Protein AF-A0A2D9RT07-F1 (afdb_monomer_lite)

Secondary structure (DSSP, 8-state):
----------------------SHHHHSTT---TT-SSSBB----SS--GGGGTTSPB-HHHHHHHHHHHHHHBTT--S--HHHHHHHHHHTTTSSEEEEEEEEEEEEEE-HHHHHTT-EEE-TTS-EEEPP-SS--EEEEEEEEEEES-SEEESSEEEEE--GGGEEE-SS--EEEEEEE-SSSS--EE--TT-EEEEE-SS-EEEEEEEEEEETTS-EEEEEEEEEEE--HHHHHHHH--EEEEEEPPPPSSSP---TT-PPP--EEEEEE---TTS---

pLDDT: mean 83.68, std 17.91, range [32.59, 98.5]

Structure (mmCIF, N/CA/C/O backbone):
data_AF-A0A2D9RT07-F1
#
_entry.id   AF-A0A2D9RT07-F1
#
loop_
_atom_site.group_PDB
_atom_site.id
_atom_site.type_symbol
_atom_site.label_atom_id
_atom_site.label_alt_id
_atom_site.label_comp_id
_atom_site.label_asym_id
_atom_site.label_entity_id
_atom_site.label_seq_id
_atom_site.pdbx_PDB_ins_code
_atom_site.Cartn_x
_atom_site.Cartn_y
_atom_site.Cartn_z
_atom_site.occupancy
_atom_site.B_iso_or_equiv
_atom_site.auth_seq_id
_atom_site.auth_comp_id
_atom_site.auth_asym_id
_atom_site.auth_atom_id
_atom_site.pdbx_PDB_model_num
ATOM 1 N N . MET A 1 1 ? -31.859 40.144 -54.644 1.00 34.84 1 MET A N 1
ATOM 2 C CA . MET A 1 1 ? -31.858 38.740 -55.132 1.00 34.84 1 MET A CA 1
ATOM 3 C C . MET A 1 1 ? -30.436 38.211 -54.981 1.00 34.84 1 MET A C 1
ATOM 5 O O . MET A 1 1 ? -29.565 38.871 -55.508 1.00 34.84 1 MET A O 1
ATOM 9 N N . LYS A 1 2 ? -30.070 37.136 -54.277 1.00 37.09 2 LYS A N 1
ATOM 10 C CA . LYS A 1 2 ? -30.755 36.053 -53.554 1.00 37.09 2 LYS A CA 1
ATOM 11 C C . LYS A 1 2 ? -29.822 35.591 -52.404 1.00 37.09 2 LYS A C 1
ATOM 13 O O . LYS A 1 2 ? -28.619 35.515 -52.602 1.00 37.09 2 LYS A O 1
ATOM 18 N N . LYS A 1 3 ? -30.455 35.319 -51.256 1.00 36.97 3 LYS A N 1
ATOM 19 C CA . LYS A 1 3 ? -30.193 34.383 -50.135 1.00 36.97 3 LYS A CA 1
ATOM 20 C C . LYS A 1 3 ? -28.837 33.644 -50.054 1.00 36.97 3 LYS A C 1
ATOM 22 O O . LYS A 1 3 ? -28.450 32.991 -51.010 1.00 36.97 3 LYS A O 1
ATOM 27 N N . THR A 1 4 ? -28.089 33.787 -48.951 1.00 42.78 4 THR A N 1
ATOM 28 C CA . THR A 1 4 ? -28.110 32.965 -47.703 1.00 42.78 4 THR A CA 1
ATOM 29 C C . THR A 1 4 ? -27.426 31.599 -47.860 1.00 42.78 4 THR A C 1
ATOM 31 O O . THR A 1 4 ? -27.962 30.744 -48.554 1.00 42.78 4 THR A O 1
ATOM 34 N N . ASN A 1 5 ? -26.312 31.358 -47.151 1.00 35.47 5 ASN A N 1
ATOM 35 C CA . ASN A 1 5 ? -26.271 30.307 -46.125 1.00 35.47 5 ASN A CA 1
ATOM 36 C C . ASN A 1 5 ? -25.018 30.347 -45.237 1.00 35.47 5 ASN A C 1
ATOM 38 O O . ASN A 1 5 ? -23.884 30.496 -45.677 1.00 35.47 5 ASN A O 1
ATOM 42 N N . LEU A 1 6 ? -25.339 30.220 -43.956 1.00 42.50 6 LEU A N 1
ATOM 43 C CA . LEU A 1 6 ? -24.554 30.098 -42.742 1.00 42.50 6 LEU A CA 1
ATOM 44 C C . LEU A 1 6 ? -24.044 28.648 -42.602 1.00 42.50 6 LEU A C 1
ATOM 46 O O . LEU A 1 6 ? -24.825 27.739 -42.859 1.00 42.50 6 LEU A O 1
ATOM 50 N N . LEU A 1 7 ? -22.799 28.437 -42.159 1.00 35.22 7 LEU A N 1
ATOM 51 C CA . LEU A 1 7 ? -22.262 27.195 -41.550 1.00 35.22 7 LEU A CA 1
ATOM 52 C C . LEU A 1 7 ? -20.823 27.532 -41.096 1.00 35.22 7 LEU A C 1
ATOM 54 O O . LEU A 1 7 ? -19.938 27.646 -41.930 1.00 35.22 7 LEU A O 1
ATOM 58 N N . PHE A 1 8 ? -20.520 27.941 -39.858 1.00 40.44 8 PHE A N 1
ATOM 59 C CA . PHE A 1 8 ? -20.638 27.228 -38.575 1.00 40.44 8 PHE A CA 1
ATOM 60 C C . PHE A 1 8 ? -20.111 25.782 -38.627 1.00 40.44 8 PHE A C 1
ATOM 62 O O . PHE A 1 8 ? -20.873 24.824 -38.577 1.00 40.44 8 PHE A O 1
ATOM 69 N N . ILE A 1 9 ? -18.786 25.635 -38.693 1.00 40.72 9 ILE A N 1
ATOM 70 C CA . ILE A 1 9 ? -18.058 24.409 -38.320 1.00 40.72 9 ILE A CA 1
ATOM 71 C C . ILE A 1 9 ? -17.214 24.797 -37.097 1.00 40.72 9 ILE A C 1
ATOM 73 O O . ILE A 1 9 ? -16.139 25.368 -37.224 1.00 40.72 9 ILE A O 1
ATOM 77 N N . LYS A 1 10 ? -17.846 24.914 -35.923 1.00 34.44 10 LYS A N 1
ATOM 78 C CA . LYS A 1 10 ? -17.816 23.922 -34.833 1.00 34.44 10 LYS A CA 1
ATOM 79 C C . LYS A 1 10 ? -16.442 23.269 -34.654 1.00 34.44 10 LYS A C 1
ATOM 81 O O . LYS A 1 10 ? -16.083 22.349 -35.381 1.00 34.44 10 LYS A O 1
ATOM 86 N N . TYR A 1 11 ? -15.749 23.736 -33.613 1.00 37.22 11 TYR A N 1
ATOM 87 C CA . TYR A 1 11 ? -14.757 22.991 -32.845 1.00 37.22 11 TYR A CA 1
ATOM 88 C C . TYR A 1 11 ? -15.228 21.545 -32.661 1.00 37.22 11 TYR A C 1
ATOM 90 O O . TYR A 1 11 ? -16.112 21.268 -31.850 1.00 37.22 11 TYR A O 1
ATOM 98 N N . LEU A 1 12 ? -14.646 20.626 -33.426 1.00 32.59 12 LEU A N 1
ATOM 99 C CA . LEU A 1 12 ? -14.698 19.211 -33.112 1.00 32.59 12 LEU A CA 1
ATOM 100 C C . LEU A 1 12 ? -13.580 18.969 -32.098 1.00 32.59 12 LEU A C 1
ATOM 102 O O . LEU A 1 12 ? -12.445 18.670 -32.462 1.00 32.59 12 LEU A O 1
ATOM 106 N N . ILE A 1 13 ? -13.899 19.161 -30.817 1.00 37.19 13 ILE A N 1
ATOM 107 C CA . ILE A 1 13 ? -13.148 18.520 -29.740 1.00 37.19 13 ILE A CA 1
ATOM 108 C C . ILE A 1 13 ? -13.397 17.031 -29.947 1.00 37.19 13 ILE A C 1
ATOM 110 O O . ILE A 1 13 ? -14.422 16.491 -29.532 1.00 37.19 13 ILE A O 1
ATOM 114 N N . ILE A 1 14 ? -12.491 16.385 -30.678 1.00 33.53 14 ILE A N 1
ATOM 115 C CA . ILE A 1 14 ? -12.386 14.936 -30.673 1.00 33.53 14 ILE A CA 1
ATOM 116 C C . ILE A 1 14 ? -11.915 14.611 -29.259 1.00 33.53 14 ILE A C 1
ATOM 118 O O . ILE A 1 14 ? -10.724 14.631 -28.964 1.00 33.53 14 ILE A O 1
ATOM 122 N N . PHE A 1 15 ? -12.873 14.367 -28.362 1.00 35.88 15 PHE A N 1
ATOM 123 C CA . PHE A 1 15 ? -12.643 13.477 -27.239 1.00 35.88 15 PHE A CA 1
ATOM 124 C C . PHE A 1 15 ? -12.259 12.146 -27.874 1.00 35.88 15 PHE A C 1
ATOM 126 O O . PHE A 1 15 ? -13.115 11.340 -28.233 1.00 35.88 15 PHE A O 1
ATOM 133 N N . SER A 1 16 ? -10.958 11.946 -28.092 1.00 33.66 16 SER A N 1
ATOM 134 C CA . SER A 1 16 ? -10.429 10.605 -28.225 1.00 33.66 16 SER A CA 1
ATOM 135 C C . SER A 1 16 ? -10.868 9.911 -26.951 1.00 33.66 16 SER A C 1
ATOM 137 O O . SER A 1 16 ? -10.439 10.283 -25.857 1.00 33.66 16 SER A O 1
ATOM 139 N N . THR A 1 17 ? -11.789 8.964 -27.088 1.00 35.19 17 THR A N 1
ATOM 140 C CA . THR A 1 17 ? -12.004 7.937 -26.086 1.00 35.19 17 THR A CA 1
ATOM 141 C C . THR A 1 17 ? -10.636 7.309 -25.883 1.00 35.19 17 THR A C 1
ATOM 143 O O . THR A 1 17 ? -10.198 6.489 -26.690 1.00 35.19 17 THR A O 1
ATOM 146 N N . PHE A 1 18 ? -9.905 7.785 -24.877 1.00 36.25 18 PHE A N 1
ATOM 147 C CA . PHE A 1 18 ? -8.763 7.068 -24.363 1.00 36.25 18 PHE A CA 1
ATOM 148 C C . PHE A 1 18 ? -9.350 5.720 -23.975 1.00 36.25 18 PHE A C 1
ATOM 150 O O . PHE A 1 18 ? -10.139 5.628 -23.035 1.00 36.25 18 PHE A O 1
ATOM 157 N N . GLY A 1 19 ? -9.047 4.689 -24.765 1.00 34.97 19 GLY A N 1
ATOM 158 C CA . GLY A 1 19 ? -9.094 3.346 -24.233 1.00 34.97 19 GLY A CA 1
ATOM 159 C C . GLY A 1 19 ? -8.263 3.431 -22.968 1.00 34.97 19 GLY A C 1
ATOM 160 O O . GLY A 1 19 ? -7.092 3.813 -23.035 1.00 34.97 19 GLY A O 1
ATOM 161 N N . TYR A 1 20 ? -8.903 3.240 -21.819 1.00 43.25 20 TYR A N 1
ATOM 162 C CA . TYR A 1 20 ? -8.196 3.110 -20.563 1.00 43.25 20 TYR A CA 1
ATOM 163 C C . TYR A 1 20 ? -7.370 1.843 -20.712 1.00 43.25 20 TYR A C 1
ATOM 165 O O . TYR A 1 20 ? -7.842 0.747 -20.420 1.00 43.25 20 TYR A O 1
ATOM 173 N N . SER A 1 21 ? -6.169 1.989 -21.264 1.00 51.38 21 SER A N 1
ATOM 174 C CA . SER A 1 21 ? -5.155 0.973 -21.121 1.00 51.38 21 SER A CA 1
ATOM 175 C C . SER A 1 21 ? -5.022 0.759 -19.621 1.00 51.38 21 SER A C 1
ATOM 177 O O . SER A 1 21 ? -4.874 1.714 -18.854 1.00 51.38 21 SER A O 1
ATOM 179 N N . GLN A 1 22 ? -5.194 -0.487 -19.204 1.00 66.88 22 GLN A N 1
ATOM 180 C CA . GLN A 1 22 ? -4.972 -0.891 -17.821 1.00 66.88 22 GLN A CA 1
ATOM 181 C C . GLN A 1 22 ? -3.565 -1.456 -17.645 1.00 66.88 22 GLN A C 1
ATOM 183 O O . GLN A 1 22 ? -3.230 -1.932 -16.564 1.00 66.88 22 GLN A O 1
ATOM 188 N N . ASN A 1 23 ? -2.746 -1.408 -18.700 1.00 83.06 23 ASN A N 1
ATOM 189 C CA . ASN A 1 23 ? -1.451 -2.038 -18.709 1.00 83.06 23 ASN A CA 1
ATOM 190 C C . ASN A 1 23 ? -0.407 -1.256 -19.503 1.00 83.06 23 ASN A C 1
ATOM 192 O O . ASN A 1 23 ? -0.614 -0.918 -20.667 1.00 83.06 23 ASN A O 1
ATOM 196 N N . ILE A 1 24 ? 0.770 -1.068 -18.913 1.00 89.38 24 ILE A N 1
ATOM 197 C CA . ILE A 1 24 ? 1.890 -0.391 -19.560 1.00 89.38 24 ILE A CA 1
ATOM 198 C C . ILE A 1 24 ? 2.256 -0.975 -20.929 1.00 89.38 24 ILE A C 1
ATOM 200 O O . ILE A 1 24 ? 2.652 -0.213 -21.807 1.00 89.38 24 ILE A O 1
ATOM 204 N N . ASN A 1 25 ? 2.053 -2.276 -21.161 1.00 90.19 25 ASN A N 1
ATOM 205 C CA . ASN A 1 25 ? 2.332 -2.915 -22.448 1.00 90.19 25 ASN A CA 1
ATOM 206 C C . ASN A 1 25 ? 1.455 -2.384 -23.597 1.00 90.19 25 ASN A C 1
ATOM 208 O O . ASN A 1 25 ? 1.877 -2.463 -24.748 1.00 90.19 25 ASN A O 1
ATOM 212 N N . ASP A 1 26 ? 0.275 -1.803 -23.339 1.00 87.81 26 ASP A N 1
ATOM 213 C CA . ASP A 1 26 ? -0.506 -1.189 -24.425 1.00 87.81 26 ASP A CA 1
ATOM 214 C C . ASP A 1 26 ? 0.086 0.166 -24.846 1.00 87.81 26 ASP A C 1
ATOM 216 O O . ASP A 1 26 ? -0.045 0.578 -26.002 1.00 87.81 26 ASP A O 1
ATOM 220 N N . ILE A 1 27 ? 0.732 0.869 -23.906 1.00 87.62 27 ILE A N 1
ATOM 221 C CA . ILE A 1 27 ? 1.354 2.184 -24.124 1.00 87.62 27 ILE A CA 1
ATOM 222 C C . ILE A 1 27 ? 2.787 2.035 -24.658 1.00 87.62 27 ILE A C 1
ATOM 224 O O . ILE A 1 27 ? 3.186 2.758 -25.575 1.00 87.62 27 ILE A O 1
ATOM 228 N N . PHE A 1 28 ? 3.536 1.081 -24.108 1.00 89.56 28 PHE A N 1
ATOM 229 C CA . PHE A 1 28 ? 4.942 0.779 -24.378 1.00 89.56 28 PHE A CA 1
ATOM 230 C C . PHE A 1 28 ? 5.121 -0.686 -24.837 1.00 89.56 28 PHE A C 1
ATOM 232 O O . PHE A 1 28 ? 5.833 -1.454 -24.186 1.00 89.56 28 PHE A O 1
ATOM 239 N N . PRO A 1 29 ? 4.473 -1.119 -25.934 1.00 88.38 29 PRO A N 1
ATOM 240 C CA . PRO A 1 29 ? 4.638 -2.481 -26.435 1.00 88.38 29 PRO A CA 1
ATOM 241 C C . PRO A 1 29 ? 6.066 -2.701 -26.934 1.00 88.38 29 PRO A C 1
ATOM 243 O O . PRO A 1 29 ? 6.608 -1.855 -27.648 1.00 88.38 29 PRO A O 1
ATOM 246 N N . ASP A 1 30 ? 6.650 -3.845 -26.567 1.00 86.50 30 ASP A N 1
ATOM 247 C CA . ASP A 1 30 ? 8.016 -4.250 -26.933 1.00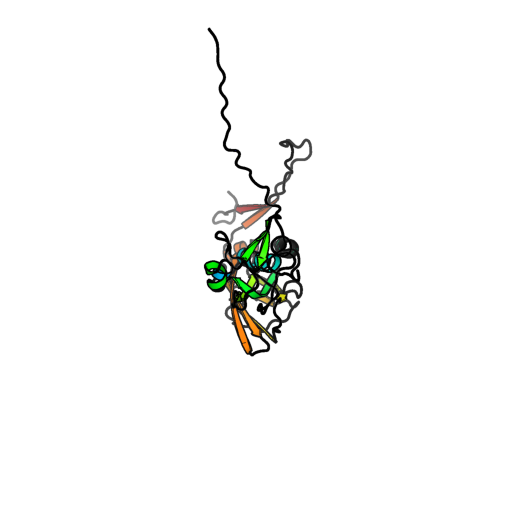 86.50 30 ASP A CA 1
ATOM 248 C C . ASP A 1 30 ? 9.073 -3.172 -26.625 1.00 86.50 30 ASP A C 1
ATOM 250 O O . ASP A 1 30 ? 10.048 -2.989 -27.358 1.00 86.50 30 ASP A O 1
ATOM 254 N N . PHE A 1 31 ? 8.861 -2.410 -25.548 1.00 91.00 31 PHE A N 1
ATOM 255 C CA . PHE A 1 31 ? 9.742 -1.314 -25.174 1.00 91.00 31 PHE A CA 1
ATOM 256 C C . PHE A 1 31 ? 11.145 -1.805 -24.802 1.00 91.00 31 PHE A C 1
ATOM 258 O O . PHE A 1 31 ? 11.315 -2.798 -24.094 1.00 91.00 31 PHE A O 1
ATOM 265 N N . ASP A 1 32 ? 12.165 -1.081 -25.266 1.00 90.56 32 ASP A N 1
ATOM 266 C CA . ASP A 1 32 ? 13.563 -1.384 -24.962 1.00 90.56 32 ASP A CA 1
ATOM 267 C C . ASP A 1 32 ? 13.924 -0.962 -23.528 1.00 90.56 32 ASP A C 1
ATOM 269 O O . ASP A 1 32 ? 14.280 0.191 -23.252 1.00 90.56 32 ASP A O 1
ATOM 273 N N . LYS A 1 33 ? 13.865 -1.950 -22.631 1.00 91.69 33 LYS A N 1
ATOM 274 C CA . LYS A 1 33 ? 14.166 -1.844 -21.197 1.00 91.69 33 LYS A CA 1
ATOM 275 C C . LYS A 1 33 ? 15.665 -1.891 -20.867 1.00 91.69 33 LYS A C 1
ATOM 277 O O . LYS A 1 33 ? 16.025 -2.002 -19.698 1.00 91.69 33 LYS A O 1
ATOM 282 N N . SER A 1 34 ? 16.563 -1.835 -21.857 1.00 90.44 34 SER A N 1
ATOM 283 C CA . SER A 1 34 ? 18.011 -1.911 -21.611 1.00 90.44 34 SER A CA 1
ATOM 284 C C . SER A 1 34 ? 18.477 -0.811 -20.648 1.00 90.44 34 SER A C 1
ATOM 286 O O . SER A 1 34 ? 18.350 0.376 -20.950 1.00 90.44 34 SER A O 1
ATOM 288 N N . GLY A 1 35 ? 19.036 -1.193 -19.499 1.00 89.56 35 GLY A N 1
ATOM 289 C CA . GLY A 1 35 ? 19.470 -0.259 -18.451 1.00 89.56 35 GLY A CA 1
ATOM 290 C C . GLY A 1 35 ? 18.445 -0.004 -17.339 1.00 89.56 35 GLY A C 1
ATOM 291 O O . GLY A 1 35 ? 18.775 0.702 -16.396 1.00 89.56 35 GLY A O 1
ATOM 292 N N . MET A 1 36 ? 17.241 -0.584 -17.403 1.00 93.69 36 MET A N 1
ATOM 293 C CA . MET A 1 36 ? 16.348 -0.648 -16.239 1.00 93.69 36 MET A CA 1
ATOM 294 C C . MET A 1 36 ? 16.845 -1.704 -15.239 1.00 93.69 36 MET A C 1
ATOM 296 O O . MET A 1 36 ? 17.372 -2.746 -15.640 1.00 93.69 36 MET A O 1
ATOM 300 N N . HIS A 1 37 ? 16.659 -1.448 -13.944 1.00 93.25 37 HIS A N 1
ATOM 301 C CA . HIS A 1 37 ? 16.953 -2.388 -12.858 1.00 93.25 37 HIS A CA 1
ATOM 302 C C . HIS A 1 37 ? 15.704 -3.144 -12.384 1.00 93.25 37 HIS A C 1
ATOM 304 O O . HIS A 1 37 ? 15.822 -4.226 -11.808 1.00 93.25 37 HIS A O 1
ATOM 310 N N . SER A 1 38 ? 14.517 -2.598 -12.644 1.00 94.12 38 SER A N 1
ATOM 311 C CA . SER A 1 38 ? 13.220 -3.219 -12.415 1.00 94.12 38 SER A CA 1
ATOM 312 C C . SER A 1 38 ? 12.469 -3.448 -13.735 1.00 94.12 38 SER A C 1
ATOM 314 O O . SER A 1 38 ? 12.881 -3.013 -14.808 1.00 94.12 38 SER A O 1
ATOM 316 N N . ASP A 1 39 ? 11.338 -4.147 -13.654 1.00 94.25 39 ASP A N 1
ATOM 317 C CA . ASP A 1 39 ? 10.398 -4.316 -14.768 1.00 94.25 39 ASP A CA 1
ATOM 318 C C . ASP A 1 39 ? 9.200 -3.354 -14.675 1.00 94.25 39 ASP A C 1
ATOM 320 O O . ASP A 1 39 ? 8.135 -3.622 -15.232 1.00 94.25 39 ASP A O 1
ATOM 324 N N . ILE A 1 40 ? 9.353 -2.235 -13.960 1.00 95.56 40 ILE A N 1
ATOM 325 C CA . ILE A 1 40 ? 8.280 -1.276 -13.695 1.00 95.56 40 ILE A CA 1
ATOM 326 C C . ILE A 1 40 ? 8.712 0.113 -14.149 1.00 95.56 40 ILE A C 1
ATOM 328 O O . ILE A 1 40 ? 9.611 0.709 -13.568 1.00 95.56 40 ILE A O 1
ATOM 332 N N . LEU A 1 41 ? 8.040 0.657 -15.165 1.00 94.88 41 LEU A N 1
ATOM 333 C CA . LEU A 1 41 ? 8.302 2.006 -15.668 1.00 94.88 41 LEU A CA 1
ATOM 334 C C . LEU A 1 41 ? 7.130 2.922 -15.328 1.00 94.88 41 LEU A C 1
ATOM 336 O O . LEU A 1 41 ? 6.103 2.950 -16.003 1.00 94.88 41 LEU A O 1
ATOM 340 N N . TYR A 1 42 ? 7.294 3.700 -14.272 1.00 93.31 42 TYR A N 1
ATOM 341 C CA . TYR A 1 42 ? 6.277 4.626 -13.821 1.00 93.31 42 TYR A CA 1
ATOM 342 C C . TYR A 1 42 ? 6.383 5.964 -14.561 1.00 93.31 42 TYR A C 1
ATOM 344 O O . TYR A 1 42 ? 7.449 6.573 -14.668 1.00 93.31 42 TYR A O 1
ATOM 352 N N . SER A 1 43 ? 5.246 6.455 -15.056 1.00 86.06 43 SER A N 1
ATOM 353 C CA . SER A 1 43 ? 5.141 7.786 -15.649 1.00 86.06 43 SER A CA 1
ATOM 354 C C . SER A 1 43 ? 4.290 8.678 -14.742 1.00 86.06 43 SER A C 1
ATOM 356 O O . SER A 1 43 ? 3.070 8.494 -14.691 1.00 86.06 43 SER A O 1
ATOM 358 N N . PRO A 1 44 ? 4.897 9.626 -14.001 1.00 79.38 44 PRO A N 1
ATOM 359 C CA . PRO A 1 44 ? 4.145 10.498 -13.114 1.00 79.38 44 PRO A CA 1
ATOM 360 C C . PRO A 1 44 ? 3.159 11.358 -13.903 1.00 79.38 44 PRO A C 1
ATOM 362 O O . PRO A 1 44 ? 3.511 12.002 -14.893 1.00 79.38 44 PRO A O 1
ATOM 365 N N . SER A 1 45 ? 1.911 11.388 -13.440 1.00 70.56 45 SER A N 1
ATOM 366 C CA . SER A 1 45 ? 0.881 12.266 -13.989 1.00 70.56 45 SER A CA 1
ATOM 367 C C . SER A 1 45 ? 0.783 13.550 -13.167 1.00 70.56 45 SER A C 1
ATOM 369 O O . SER A 1 45 ? 1.065 13.559 -11.972 1.00 70.56 45 SER A O 1
ATOM 371 N N . SER A 1 46 ? 0.312 14.642 -13.772 1.00 60.94 46 SER A N 1
ATOM 372 C CA . SER A 1 46 ? 0.102 15.906 -13.047 1.00 60.94 46 SER A CA 1
ATOM 373 C C . SER A 1 46 ? -1.017 15.845 -11.995 1.00 60.94 46 SER A C 1
ATOM 375 O O . SER A 1 46 ? -1.151 16.777 -11.211 1.00 60.94 46 SER A O 1
ATOM 377 N N . ILE A 1 47 ? -1.844 14.791 -12.001 1.00 60.06 47 ILE A N 1
ATOM 378 C CA . ILE A 1 47 ? -3.033 14.654 -11.138 1.00 60.06 47 ILE A CA 1
ATOM 379 C C . ILE A 1 47 ? -2.769 13.686 -9.975 1.00 60.06 47 ILE A C 1
ATOM 381 O O . ILE A 1 47 ? -3.325 13.851 -8.894 1.00 60.06 47 ILE A O 1
ATOM 385 N N . SER A 1 48 ? -1.917 12.682 -10.181 1.00 69.50 48 SER A N 1
ATOM 386 C CA . SER A 1 48 ? -1.501 11.727 -9.155 1.00 69.50 48 SER A CA 1
ATOM 387 C C . SER A 1 48 ? -0.040 11.361 -9.377 1.00 69.50 48 SER A C 1
ATOM 389 O O . SER A 1 48 ? 0.344 10.958 -10.483 1.00 69.50 48 SER A O 1
ATOM 391 N N . ASN A 1 49 ? 0.756 11.534 -8.320 1.00 82.81 49 ASN A N 1
ATOM 392 C CA . ASN A 1 49 ? 2.167 11.208 -8.308 1.00 82.81 49 ASN A CA 1
ATOM 393 C C . ASN A 1 49 ? 2.536 10.390 -7.064 1.00 82.81 49 ASN A C 1
ATOM 395 O O . ASN A 1 49 ? 2.572 10.925 -5.956 1.00 82.81 49 ASN A O 1
ATOM 399 N N . ILE A 1 50 ? 2.846 9.103 -7.240 1.00 88.12 50 ILE A N 1
ATOM 400 C CA . ILE A 1 50 ? 3.238 8.234 -6.120 1.00 88.12 50 ILE A CA 1
ATOM 401 C C . ILE A 1 50 ? 4.562 8.661 -5.475 1.00 88.12 50 ILE A C 1
ATOM 403 O O . ILE A 1 50 ? 4.783 8.374 -4.300 1.00 88.12 50 ILE A O 1
ATOM 407 N N . ASN A 1 51 ? 5.406 9.416 -6.188 1.00 83.19 51 ASN A N 1
ATOM 408 C CA . ASN A 1 51 ? 6.642 9.968 -5.628 1.00 83.19 51 ASN A CA 1
ATOM 409 C C . ASN A 1 51 ? 6.334 10.947 -4.481 1.00 83.19 51 ASN A C 1
ATOM 411 O O . ASN A 1 51 ? 7.077 11.004 -3.503 1.00 83.19 51 ASN A O 1
ATOM 415 N N . ASP A 1 52 ? 5.195 11.645 -4.551 1.00 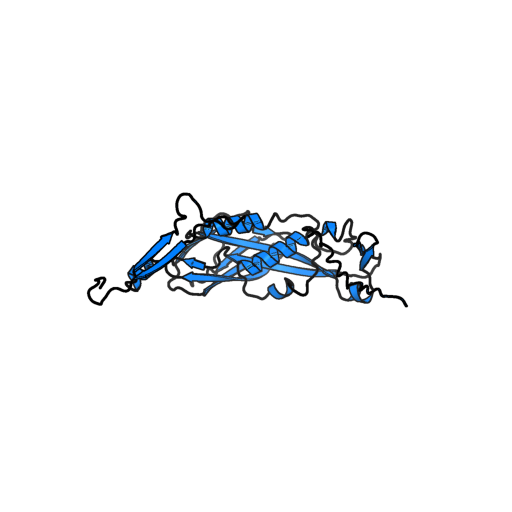84.12 52 ASP A N 1
ATOM 416 C CA . ASP A 1 52 ? 4.744 12.576 -3.513 1.00 84.12 52 ASP A CA 1
ATOM 417 C C . ASP A 1 52 ? 4.132 11.859 -2.300 1.00 84.12 52 ASP A C 1
ATOM 419 O O . ASP A 1 52 ? 3.818 12.511 -1.301 1.00 84.12 52 ASP A O 1
ATOM 423 N N . LEU A 1 53 ? 3.904 10.543 -2.391 1.00 84.00 53 LEU A N 1
ATOM 424 C CA . LEU A 1 53 ? 3.325 9.725 -1.323 1.00 84.00 53 LEU A CA 1
ATOM 425 C C . LEU A 1 53 ? 4.389 9.053 -0.452 1.00 84.00 53 LEU A C 1
ATOM 427 O O . LEU A 1 53 ? 4.087 8.717 0.683 1.00 84.00 53 LEU A O 1
ATOM 431 N N . LYS A 1 54 ? 5.633 8.930 -0.930 1.00 79.19 54 LYS A N 1
ATOM 432 C CA . LYS A 1 54 ? 6.714 8.190 -0.255 1.00 79.19 54 LYS A CA 1
ATOM 433 C C . LYS A 1 54 ? 6.940 8.582 1.213 1.00 79.19 54 LYS A C 1
ATOM 435 O O . LYS A 1 54 ? 7.291 7.733 2.018 1.00 79.19 54 LYS A O 1
ATOM 440 N N . ASN A 1 55 ? 6.751 9.859 1.547 1.00 78.44 55 ASN A N 1
ATOM 441 C CA . ASN A 1 55 ? 7.009 10.399 2.887 1.00 78.44 55 ASN A CA 1
ATOM 442 C C . ASN A 1 55 ? 5.730 10.881 3.591 1.00 78.44 55 ASN A C 1
ATOM 444 O O . ASN A 1 55 ? 5.804 11.697 4.510 1.00 78.44 55 ASN A O 1
ATOM 448 N N . LYS A 1 56 ? 4.550 10.465 3.121 1.00 87.00 56 LYS A N 1
ATOM 449 C CA . LYS A 1 56 ? 3.269 10.876 3.704 1.00 87.00 56 LYS A CA 1
ATOM 450 C C . LYS A 1 56 ? 2.691 9.764 4.562 1.00 87.00 56 LYS A C 1
ATOM 452 O O . LYS A 1 56 ? 2.957 8.589 4.345 1.00 87.00 56 LYS A O 1
ATOM 457 N N . THR A 1 57 ? 1.852 10.152 5.517 1.00 87.88 57 THR A N 1
ATOM 458 C CA . THR A 1 57 ? 0.971 9.195 6.180 1.00 87.88 57 THR A CA 1
ATOM 459 C C . THR A 1 57 ? 0.006 8.632 5.148 1.00 87.88 57 THR A C 1
ATOM 461 O O . THR A 1 57 ? -0.686 9.382 4.457 1.00 87.88 57 THR A O 1
ATOM 464 N N . HIS A 1 58 ? -0.019 7.314 5.048 1.00 90.25 58 HIS A N 1
ATOM 465 C CA . HIS A 1 58 ? -0.907 6.593 4.171 1.00 90.25 58 HIS A CA 1
ATOM 466 C C . HIS A 1 58 ? -2.283 6.400 4.811 1.00 90.25 58 HIS A C 1
ATOM 468 O O . HIS A 1 58 ? -2.479 6.356 6.026 1.00 90.25 58 HIS A O 1
ATOM 474 N N . ASP A 1 59 ? -3.263 6.292 3.942 1.00 91.12 59 ASP A N 1
ATOM 475 C CA . ASP A 1 59 ? -4.589 5.773 4.205 1.00 91.12 59 ASP A CA 1
ATOM 476 C C . ASP A 1 59 ? -4.957 4.766 3.107 1.00 91.12 59 ASP A C 1
ATOM 478 O O . ASP A 1 59 ? -4.201 4.540 2.149 1.00 91.12 59 ASP A O 1
ATOM 482 N N . LEU A 1 60 ? -6.156 4.201 3.223 1.00 93.12 60 LEU A N 1
ATOM 483 C CA . LEU A 1 60 ? -6.734 3.295 2.239 1.00 93.12 60 LEU A CA 1
ATOM 484 C C . LEU A 1 60 ? -6.604 3.798 0.789 1.00 93.12 60 LEU A C 1
ATOM 486 O O . LEU A 1 60 ? -6.233 3.049 -0.115 1.00 93.12 60 LEU A O 1
ATOM 490 N N . TYR A 1 61 ? -6.889 5.079 0.556 1.00 92.31 61 TYR A N 1
ATOM 491 C CA . TYR A 1 61 ? -6.937 5.655 -0.785 1.00 92.31 61 TYR A CA 1
ATOM 492 C C . TYR A 1 61 ? -5.545 5.891 -1.364 1.00 92.31 61 TYR A C 1
ATOM 494 O O . TYR A 1 61 ? -5.319 5.659 -2.552 1.00 92.31 61 TYR A O 1
ATOM 502 N N . SER A 1 62 ? -4.599 6.338 -0.542 1.00 92.69 62 SER A N 1
ATOM 503 C CA . SER A 1 62 ? -3.201 6.484 -0.938 1.00 92.69 62 SER A CA 1
ATOM 504 C C . SER A 1 62 ? -2.583 5.126 -1.282 1.00 92.69 62 SER A C 1
ATOM 506 O O . SER A 1 62 ? -1.879 5.023 -2.285 1.00 92.69 62 SER A O 1
ATOM 508 N N . PHE A 1 63 ? -2.914 4.067 -0.531 1.00 95.25 63 PHE A N 1
ATOM 509 C CA . PHE A 1 63 ? -2.484 2.707 -0.838 1.00 95.25 63 PHE A CA 1
ATOM 510 C C . PHE A 1 63 ? -3.055 2.250 -2.184 1.00 95.25 63 PHE A C 1
ATOM 512 O O . PHE A 1 63 ? -2.310 1.770 -3.034 1.00 95.25 63 PHE A O 1
ATOM 519 N N . TYR A 1 64 ? -4.346 2.486 -2.444 1.00 94.94 64 TYR A N 1
ATOM 520 C CA . TYR A 1 64 ? -4.953 2.191 -3.747 1.00 94.94 64 TYR A CA 1
ATOM 521 C C . TYR A 1 64 ? -4.285 2.940 -4.905 1.00 94.94 64 TYR A C 1
ATOM 523 O O . TYR A 1 64 ? -4.126 2.369 -5.984 1.00 94.94 64 TYR A O 1
ATOM 531 N N . GLN A 1 65 ? -3.877 4.195 -4.702 1.00 93.06 65 GLN A N 1
ATOM 532 C CA . GLN A 1 65 ? -3.146 4.966 -5.712 1.00 93.06 65 GLN A CA 1
ATOM 533 C C . GLN A 1 65 ? -1.763 4.382 -5.995 1.00 93.06 65 GLN A C 1
ATOM 535 O O . GLN A 1 65 ? -1.402 4.249 -7.167 1.00 93.06 65 GLN A O 1
ATOM 540 N N . VAL A 1 66 ? -1.016 4.006 -4.952 1.00 94.75 66 VAL A N 1
ATOM 541 C CA . VAL A 1 66 ? 0.281 3.334 -5.104 1.00 94.75 66 VAL A CA 1
ATOM 542 C C . VAL A 1 66 ? 0.095 2.001 -5.817 1.00 94.75 66 VAL A C 1
ATOM 544 O O . VAL A 1 66 ? 0.683 1.796 -6.876 1.00 94.75 66 VAL A O 1
ATOM 547 N N . TYR A 1 67 ? -0.782 1.139 -5.302 1.00 95.56 67 TYR A N 1
ATOM 548 C CA . TYR A 1 67 ? -1.042 -0.181 -5.866 1.00 95.56 67 TYR A CA 1
ATOM 549 C C . TYR A 1 67 ? -1.434 -0.092 -7.341 1.00 95.56 67 TYR A C 1
ATOM 551 O O . TYR A 1 67 ? -0.821 -0.739 -8.184 1.00 95.56 67 TYR A O 1
ATOM 559 N N . LYS A 1 68 ? -2.412 0.759 -7.680 1.00 93.56 68 LYS A N 1
ATOM 560 C CA . LYS A 1 68 ? -2.875 0.922 -9.062 1.00 93.56 68 LYS A CA 1
ATOM 561 C C . LYS A 1 68 ? -1.776 1.451 -9.979 1.00 93.56 68 LYS A C 1
ATOM 563 O O . LYS A 1 68 ? -1.657 0.971 -11.100 1.00 93.56 68 LYS A O 1
ATOM 568 N N . SER A 1 69 ? -0.998 2.430 -9.523 1.00 93.12 69 SER A N 1
ATOM 569 C CA . SER A 1 69 ? 0.090 3.012 -10.317 1.00 93.12 69 SER A CA 1
ATOM 570 C C . SER A 1 69 ? 1.181 1.990 -10.610 1.00 93.12 69 SER A C 1
ATOM 572 O O . SER A 1 69 ? 1.614 1.884 -11.754 1.00 93.12 69 SER A O 1
ATOM 574 N N . ILE A 1 70 ? 1.586 1.208 -9.607 1.00 95.25 70 ILE A N 1
ATOM 575 C CA . ILE A 1 70 ? 2.590 0.155 -9.776 1.00 95.25 70 ILE A CA 1
ATOM 576 C C . ILE A 1 70 ? 2.039 -0.976 -10.650 1.00 95.25 70 ILE A C 1
ATOM 578 O O . ILE A 1 70 ? 2.699 -1.363 -11.607 1.00 95.25 70 ILE A O 1
ATOM 582 N N . ALA A 1 71 ? 0.814 -1.448 -10.396 1.00 94.62 71 ALA A N 1
ATOM 583 C CA . ALA A 1 71 ? 0.184 -2.511 -11.183 1.00 94.62 71 ALA A CA 1
ATOM 584 C C . ALA A 1 71 ? 0.031 -2.126 -12.659 1.00 94.62 71 ALA A C 1
ATOM 586 O O . ALA A 1 71 ? 0.301 -2.933 -13.544 1.00 94.62 71 ALA A O 1
ATOM 587 N N . PHE A 1 72 ? -0.350 -0.874 -12.926 1.00 92.62 72 PHE A N 1
ATOM 588 C CA . PHE A 1 72 ? -0.404 -0.341 -14.281 1.00 92.62 72 PHE A CA 1
ATOM 589 C C . PHE A 1 72 ? 0.979 -0.325 -14.940 1.00 92.62 72 PHE A C 1
ATOM 591 O O . PHE A 1 72 ? 1.091 -0.666 -16.113 1.00 92.62 72 PHE A O 1
ATOM 598 N N . SER A 1 73 ? 2.009 0.067 -14.185 1.00 94.00 73 SER A N 1
ATOM 599 C CA . SER A 1 73 ? 3.369 0.320 -14.678 1.00 94.00 73 SER A CA 1
ATOM 600 C C . SER A 1 73 ? 4.246 -0.933 -14.789 1.00 94.00 73 SER A C 1
ATOM 602 O O . SER A 1 73 ? 5.372 -0.835 -15.270 1.00 94.00 73 SER A O 1
ATOM 604 N N . ASP A 1 74 ? 3.766 -2.094 -14.335 1.00 94.69 74 ASP A N 1
ATOM 605 C CA . ASP A 1 74 ? 4.524 -3.346 -14.312 1.00 94.69 74 ASP A CA 1
ATOM 606 C C . ASP A 1 74 ? 4.405 -4.107 -15.636 1.00 94.69 74 ASP A C 1
ATOM 608 O O . ASP A 1 74 ? 3.349 -4.651 -15.977 1.00 94.69 74 ASP A O 1
ATOM 612 N N . PHE A 1 75 ? 5.518 -4.206 -16.367 1.00 93.88 75 PHE A N 1
ATOM 613 C CA . PHE A 1 75 ? 5.576 -4.939 -17.631 1.00 93.88 75 PHE A CA 1
ATOM 614 C C . PHE A 1 75 ? 5.273 -6.433 -17.449 1.00 93.88 75 PHE A C 1
ATOM 616 O O . PHE A 1 75 ? 4.758 -7.056 -18.378 1.00 93.88 75 PHE A O 1
ATOM 623 N N . GLN A 1 76 ? 5.559 -7.002 -16.270 1.00 93.81 76 GLN A N 1
ATOM 624 C CA . GLN A 1 76 ? 5.330 -8.420 -15.966 1.00 93.81 76 GLN A CA 1
ATOM 625 C C . GLN A 1 76 ? 3.913 -8.734 -15.464 1.00 93.81 76 GLN A C 1
ATOM 627 O O . GLN A 1 76 ? 3.560 -9.906 -15.369 1.00 93.81 76 GLN A O 1
ATOM 632 N N . GLN A 1 77 ? 3.100 -7.718 -15.152 1.00 92.62 77 GLN A N 1
ATOM 633 C CA . GLN A 1 77 ? 1.740 -7.883 -14.618 1.00 92.62 77 GLN A CA 1
ATOM 634 C C . GLN A 1 77 ? 1.664 -8.752 -13.346 1.00 92.62 77 GLN A C 1
ATOM 636 O O . GLN A 1 77 ? 0.763 -9.576 -13.195 1.00 92.62 77 GLN A O 1
ATOM 641 N N . ARG A 1 78 ? 2.611 -8.594 -12.414 1.00 93.50 78 ARG A N 1
ATOM 642 C CA . ARG A 1 78 ? 2.679 -9.424 -11.194 1.00 93.50 78 ARG A CA 1
ATOM 643 C C . ARG A 1 78 ? 1.585 -9.108 -10.180 1.00 93.50 78 ARG A C 1
ATOM 645 O O . ARG A 1 78 ? 1.290 -9.933 -9.320 1.00 93.50 78 ARG A O 1
ATOM 652 N N . LEU A 1 79 ? 1.010 -7.911 -10.250 1.00 94.44 79 LEU A N 1
ATOM 653 C CA . LEU A 1 79 ? -0.046 -7.461 -9.350 1.0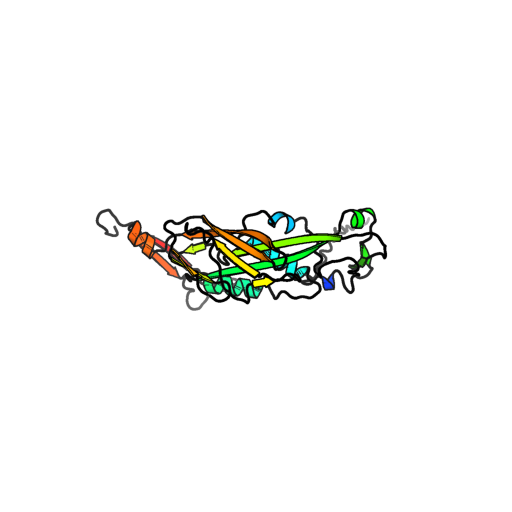0 94.44 79 LEU A CA 1
ATOM 654 C C . LEU A 1 79 ? -1.427 -7.748 -9.950 1.00 94.44 79 LEU A C 1
ATOM 656 O O . LEU A 1 79 ? -1.680 -7.468 -11.120 1.00 94.44 79 LEU A O 1
ATOM 660 N N . GLY A 1 80 ? -2.330 -8.288 -9.129 1.00 88.69 80 GLY A N 1
ATOM 661 C CA . GLY A 1 80 ? -3.711 -8.577 -9.518 1.00 88.69 80 GLY A CA 1
ATOM 662 C C . GLY A 1 80 ? -4.598 -7.329 -9.601 1.00 88.69 80 GLY A C 1
ATOM 663 O O . GLY A 1 80 ? -4.162 -6.207 -9.335 1.00 88.69 80 GLY A O 1
ATOM 664 N N . ASN A 1 81 ? -5.881 -7.518 -9.921 1.00 90.31 81 ASN A N 1
ATOM 665 C CA . ASN A 1 81 ? -6.838 -6.412 -9.972 1.00 90.31 81 ASN A CA 1
ATOM 666 C C . ASN A 1 81 ? -7.060 -5.800 -8.572 1.00 90.31 81 ASN A C 1
ATOM 668 O O . ASN A 1 81 ? -7.371 -6.509 -7.615 1.00 90.31 81 ASN A O 1
ATOM 672 N N . LEU A 1 82 ? -6.964 -4.468 -8.484 1.00 92.88 82 LEU A N 1
ATOM 673 C CA . LEU A 1 82 ? -7.253 -3.674 -7.288 1.00 92.88 82 LEU A CA 1
ATOM 674 C C . LEU A 1 82 ? -8.643 -3.964 -6.696 1.00 92.88 82 LEU A C 1
ATOM 676 O O . LEU A 1 82 ? -8.823 -3.841 -5.486 1.00 92.88 82 LEU A O 1
ATOM 680 N N . ASP A 1 83 ? -9.624 -4.328 -7.522 1.00 92.38 83 ASP A N 1
ATOM 681 C CA . ASP A 1 83 ? -10.985 -4.587 -7.045 1.00 92.38 83 ASP A CA 1
ATOM 682 C C . ASP A 1 83 ? -11.044 -5.744 -6.034 1.00 92.38 83 ASP A C 1
ATOM 684 O O . ASP A 1 83 ? -11.805 -5.658 -5.080 1.00 92.38 83 ASP A O 1
ATOM 688 N N . ILE A 1 84 ? -10.138 -6.727 -6.117 1.00 91.31 84 ILE A N 1
ATOM 689 C CA . ILE A 1 84 ? -10.023 -7.801 -5.112 1.00 91.31 84 ILE A CA 1
ATOM 690 C C . ILE A 1 84 ? -9.690 -7.220 -3.726 1.00 91.31 84 ILE A C 1
ATOM 692 O O . ILE A 1 84 ? -10.252 -7.632 -2.714 1.00 91.31 84 ILE A O 1
ATOM 696 N N . ILE A 1 85 ? -8.804 -6.223 -3.668 1.00 94.88 85 ILE A N 1
ATOM 697 C CA . ILE A 1 85 ? -8.404 -5.559 -2.416 1.00 94.88 85 ILE A CA 1
ATOM 698 C C . ILE A 1 85 ? -9.559 -4.709 -1.870 1.00 94.88 85 ILE A C 1
ATOM 700 O O . ILE A 1 85 ? -9.780 -4.649 -0.659 1.00 94.88 85 ILE A O 1
ATOM 704 N N . LYS A 1 86 ? -10.320 -4.059 -2.759 1.00 94.81 86 LYS A N 1
ATOM 705 C CA . LYS A 1 86 ? -11.529 -3.320 -2.370 1.00 94.81 86 LYS A CA 1
ATOM 706 C C . LYS A 1 86 ? -12.608 -4.245 -1.829 1.00 94.81 86 LYS A C 1
ATOM 708 O O . LYS A 1 86 ? -13.234 -3.896 -0.837 1.00 94.81 86 LYS A O 1
ATOM 713 N N . ASP A 1 87 ? -12.795 -5.415 -2.426 1.00 94.00 87 ASP A N 1
ATOM 714 C CA . ASP A 1 87 ? -13.784 -6.389 -1.968 1.00 94.00 87 ASP A CA 1
ATOM 715 C C . ASP A 1 87 ? -13.452 -6.900 -0.561 1.00 94.00 87 ASP A C 1
ATOM 717 O O . ASP A 1 87 ? -14.347 -7.017 0.281 1.00 94.00 87 ASP A O 1
ATOM 721 N N . VAL A 1 88 ? -12.165 -7.113 -0.253 1.00 94.06 88 VAL A N 1
ATOM 722 C CA . VAL A 1 88 ? -11.720 -7.432 1.114 1.00 94.06 88 VAL A CA 1
ATOM 723 C C . VAL A 1 88 ? -12.055 -6.294 2.085 1.00 94.06 88 VAL A C 1
ATOM 725 O O . VAL A 1 88 ? -12.656 -6.544 3.131 1.00 94.06 88 VAL A O 1
ATOM 728 N N . ALA A 1 89 ? -11.734 -5.046 1.728 1.00 93.00 89 ALA A N 1
ATOM 729 C CA . ALA A 1 89 ? -12.057 -3.870 2.543 1.00 93.00 89 ALA A CA 1
ATOM 730 C C . ALA A 1 89 ? -13.573 -3.736 2.794 1.00 93.00 89 ALA A C 1
ATOM 732 O O . ALA A 1 89 ? -14.012 -3.498 3.919 1.00 93.00 89 ALA A O 1
ATOM 733 N N . MET A 1 90 ? -14.382 -3.939 1.751 1.00 90.75 90 MET A N 1
ATOM 734 C CA . MET A 1 90 ? -15.842 -3.861 1.813 1.00 90.75 90 MET A CA 1
ATOM 735 C C . MET A 1 90 ? -16.448 -4.969 2.673 1.00 90.75 90 MET A C 1
ATOM 737 O O . MET A 1 90 ? -17.350 -4.703 3.465 1.00 90.75 90 MET A O 1
ATOM 741 N N . THR A 1 91 ? -15.939 -6.197 2.561 1.00 91.12 91 THR A N 1
ATOM 742 C CA . THR A 1 91 ? -16.433 -7.345 3.339 1.00 91.12 91 THR A CA 1
ATOM 743 C C . THR A 1 91 ? -16.204 -7.149 4.839 1.00 91.12 91 THR A C 1
ATOM 745 O O . THR A 1 91 ? -17.031 -7.559 5.650 1.00 91.12 91 THR A O 1
ATOM 748 N N . GLN A 1 92 ? -15.116 -6.474 5.220 1.00 90.69 92 GLN A N 1
ATOM 749 C CA . GLN A 1 92 ? -14.759 -6.232 6.621 1.00 90.69 92 GLN A CA 1
ATOM 750 C C . GLN A 1 92 ? -15.255 -4.879 7.162 1.00 90.69 92 GLN A C 1
ATOM 752 O O . GLN A 1 92 ? -14.996 -4.543 8.323 1.00 90.69 92 GLN A O 1
ATOM 757 N N . LEU A 1 93 ? -16.016 -4.115 6.367 1.00 86.06 93 LEU A N 1
ATOM 758 C CA . LEU A 1 93 ? -16.445 -2.751 6.696 1.00 86.06 93 LEU A CA 1
ATOM 759 C C . LEU A 1 93 ? -17.199 -2.657 8.034 1.00 86.06 93 LEU A C 1
ATOM 761 O O . LEU A 1 93 ? -16.994 -1.703 8.779 1.00 86.06 93 LEU A O 1
ATOM 765 N N . LEU A 1 94 ? -18.026 -3.653 8.363 1.00 84.81 94 LEU A N 1
ATOM 766 C CA . LEU A 1 94 ? -18.807 -3.692 9.609 1.00 84.81 94 LEU A CA 1
ATOM 767 C C . LEU A 1 94 ? -18.210 -4.606 10.692 1.00 84.81 94 LEU A C 1
ATOM 769 O O . LEU A 1 94 ? -18.774 -4.708 11.774 1.00 84.81 94 LEU A O 1
ATOM 773 N N . SER A 1 95 ? -17.090 -5.274 10.413 1.00 90.19 95 SER A N 1
ATOM 774 C CA . SER A 1 95 ? -16.441 -6.188 11.364 1.00 90.19 95 SER A CA 1
ATOM 775 C C . SER A 1 95 ? -15.494 -5.456 12.328 1.00 90.19 95 SER A C 1
ATOM 777 O O . SER A 1 95 ? -15.142 -4.298 12.098 1.00 90.19 95 SER A O 1
ATOM 779 N N . THR A 1 96 ? -15.020 -6.134 13.373 1.00 92.75 96 THR A N 1
ATOM 780 C CA . THR A 1 96 ? -13.871 -5.689 14.189 1.00 92.75 96 THR A CA 1
ATOM 781 C C . THR A 1 96 ? -12.521 -6.035 13.559 1.00 92.75 96 THR A C 1
ATOM 783 O O . THR A 1 96 ? -11.477 -5.590 14.040 1.00 92.75 96 THR A O 1
ATOM 786 N N . ASN A 1 97 ? -12.535 -6.781 12.453 1.00 95.69 97 ASN A N 1
ATOM 787 C CA . ASN A 1 97 ? -11.339 -7.161 11.730 1.00 95.69 97 ASN A CA 1
ATOM 788 C C . ASN A 1 97 ? -10.892 -6.012 10.826 1.00 95.69 97 ASN A C 1
ATOM 790 O O . ASN A 1 97 ? -11.672 -5.417 10.075 1.00 95.69 97 ASN A O 1
ATOM 794 N N . ILE A 1 98 ? -9.599 -5.725 10.875 1.00 96.94 98 ILE A N 1
ATOM 795 C CA . ILE A 1 98 ? -8.950 -4.692 10.084 1.00 96.94 98 ILE A CA 1
ATOM 796 C C . ILE A 1 98 ? -7.888 -5.368 9.225 1.00 96.94 98 ILE A C 1
ATOM 798 O O . ILE A 1 98 ? -6.770 -5.611 9.692 1.00 96.94 98 ILE A O 1
ATOM 802 N N . PRO A 1 99 ? -8.214 -5.675 7.958 1.00 97.50 99 PRO A N 1
ATOM 803 C CA . PRO A 1 99 ? -7.223 -6.174 7.028 1.00 97.50 99 PRO A CA 1
ATOM 804 C C . PRO A 1 99 ? -6.148 -5.117 6.818 1.00 97.50 99 PRO A C 1
ATOM 806 O O . PRO A 1 99 ? -6.441 -3.932 6.650 1.00 97.50 99 PRO A O 1
ATOM 809 N N . LEU A 1 100 ? -4.904 -5.551 6.802 1.00 98.12 100 LEU A N 1
ATOM 810 C CA . LEU A 1 100 ? -3.757 -4.741 6.448 1.00 98.12 100 LEU A CA 1
ATOM 811 C C . LEU A 1 100 ? -3.328 -5.105 5.032 1.00 98.12 100 LEU A C 1
ATOM 813 O O . LEU A 1 100 ? -3.456 -6.253 4.611 1.00 98.12 100 LEU A O 1
ATOM 817 N N . ALA A 1 101 ? -2.805 -4.131 4.300 1.00 97.94 101 ALA A N 1
ATOM 818 C CA . ALA A 1 101 ? -2.161 -4.379 3.022 1.00 97.94 101 ALA A CA 1
ATOM 819 C C . ALA A 1 101 ? -0.835 -3.645 2.942 1.00 97.94 101 ALA A C 1
ATOM 821 O O . ALA A 1 101 ? -0.671 -2.566 3.514 1.00 97.94 101 ALA A O 1
ATOM 822 N N . LEU A 1 102 ? 0.106 -4.248 2.223 1.00 97.69 102 LEU A N 1
ATOM 823 C CA . LEU A 1 102 ? 1.479 -3.785 2.135 1.00 97.69 102 LEU A CA 1
ATOM 824 C C . LEU A 1 102 ? 2.012 -4.028 0.728 1.00 97.69 102 LEU A C 1
ATOM 826 O O . LEU A 1 102 ? 1.844 -5.110 0.175 1.00 97.69 102 LEU A O 1
ATOM 830 N N . ILE A 1 103 ? 2.672 -3.025 0.158 1.00 97.38 103 ILE A N 1
ATOM 831 C CA . ILE A 1 103 ? 3.400 -3.132 -1.100 1.00 97.38 103 ILE A CA 1
ATOM 832 C C . ILE A 1 103 ? 4.806 -2.549 -0.957 1.00 97.38 103 ILE A C 1
ATOM 834 O O . ILE A 1 103 ? 4.985 -1.405 -0.534 1.00 97.38 103 ILE A O 1
ATOM 838 N N . TYR A 1 104 ? 5.804 -3.341 -1.340 1.00 97.00 104 TYR A N 1
ATOM 839 C CA . TYR A 1 104 ? 7.164 -2.880 -1.596 1.00 97.00 104 TYR A CA 1
ATOM 840 C C . TYR A 1 104 ? 7.488 -3.069 -3.079 1.00 97.00 104 TYR A C 1
ATOM 842 O O . TYR A 1 104 ? 7.312 -4.155 -3.633 1.00 97.00 104 TYR A O 1
ATOM 850 N N . SER A 1 105 ? 7.939 -2.001 -3.731 1.00 96.38 105 SER A N 1
ATOM 851 C CA . SER A 1 105 ? 8.240 -2.006 -5.161 1.00 96.38 105 SER A CA 1
ATOM 852 C C . SER A 1 105 ? 9.456 -1.151 -5.461 1.00 96.38 105 SER A C 1
ATOM 854 O O . SER A 1 105 ? 9.618 -0.060 -4.914 1.00 96.38 105 SER A O 1
ATOM 856 N N . GLU A 1 106 ? 10.254 -1.613 -6.413 1.00 95.75 106 GLU A N 1
ATOM 857 C CA . GLU A 1 106 ? 11.221 -0.789 -7.131 1.00 95.75 106 GLU A CA 1
ATOM 858 C C . GLU A 1 106 ? 10.638 -0.442 -8.502 1.00 95.75 106 GLU A C 1
ATOM 860 O O . GLU A 1 106 ? 9.836 -1.210 -9.038 1.00 95.75 106 GLU A O 1
ATOM 865 N N . TYR A 1 107 ? 10.956 0.742 -9.011 1.00 95.81 107 TYR A N 1
ATOM 866 C CA . TYR A 1 107 ? 10.476 1.224 -10.303 1.00 95.81 107 TYR A CA 1
ATOM 867 C C . TYR A 1 107 ? 11.426 2.266 -10.876 1.00 95.81 107 TYR A C 1
ATOM 869 O O . TYR A 1 107 ? 12.164 2.931 -10.147 1.00 95.81 107 TYR A O 1
ATOM 877 N N . GLU A 1 108 ? 11.363 2.450 -12.184 1.00 95.31 108 GLU A N 1
ATOM 878 C CA . GLU A 1 108 ? 12.069 3.501 -12.892 1.00 95.31 108 GLU A CA 1
ATOM 879 C C . GLU A 1 108 ? 11.118 4.605 -13.338 1.00 95.31 108 GLU A C 1
ATOM 881 O O . GLU A 1 108 ? 9.944 4.374 -13.631 1.00 95.31 108 GLU A O 1
ATOM 886 N N . THR A 1 109 ? 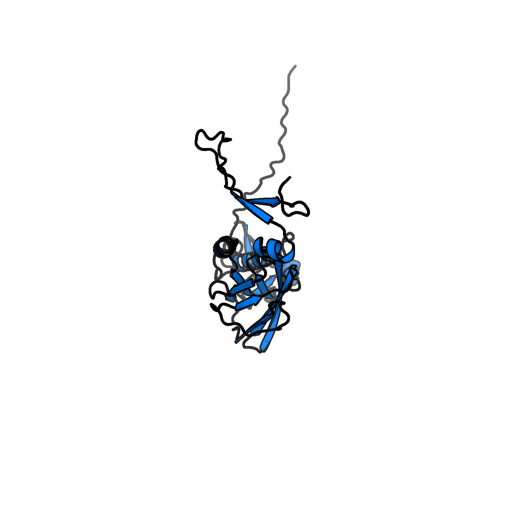11.655 5.814 -13.452 1.00 94.19 109 THR A N 1
ATOM 887 C CA . THR A 1 109 ? 11.053 6.896 -14.234 1.00 94.19 109 THR A CA 1
ATOM 888 C C . THR A 1 109 ? 12.026 7.355 -15.316 1.00 94.19 109 THR A C 1
ATOM 890 O O . THR A 1 109 ? 13.209 7.016 -15.293 1.00 94.19 109 THR A O 1
ATOM 893 N N . PHE A 1 110 ? 11.539 8.114 -16.298 1.00 93.00 110 PHE A N 1
ATOM 894 C CA . PHE A 1 110 ? 12.430 8.777 -17.247 1.00 93.00 110 PHE A CA 1
ATOM 895 C C . PHE A 1 110 ? 13.110 9.977 -16.590 1.00 93.00 110 PHE A C 1
ATOM 897 O O . PHE A 1 110 ? 12.429 10.869 -16.085 1.00 93.00 110 PHE A O 1
ATOM 904 N N . ASN A 1 111 ? 14.437 10.028 -16.674 1.00 92.25 111 ASN A N 1
ATOM 905 C CA . ASN A 1 111 ? 15.218 11.151 -16.167 1.00 92.25 111 ASN A CA 1
ATOM 906 C C . ASN A 1 111 ? 15.190 12.360 -17.132 1.00 92.25 111 ASN A C 1
ATOM 908 O O . ASN A 1 111 ? 14.698 12.297 -18.267 1.00 92.25 111 ASN A O 1
ATOM 912 N N . ASP A 1 112 ? 15.786 13.477 -16.709 1.00 91.19 112 ASP A N 1
ATOM 913 C CA . ASP A 1 112 ? 15.865 14.690 -17.531 1.00 91.19 112 ASP A CA 1
ATOM 914 C C . ASP A 1 112 ? 16.662 14.495 -18.833 1.00 91.19 112 ASP A C 1
ATOM 916 O O . ASP A 1 112 ? 16.389 15.168 -19.830 1.00 91.19 112 ASP A O 1
ATOM 920 N N . VAL A 1 113 ? 17.621 13.561 -18.876 1.00 92.56 113 VAL A N 1
ATOM 921 C CA . VAL A 1 113 ? 18.400 13.250 -20.089 1.00 92.56 113 VAL A CA 1
ATOM 922 C C . VAL A 1 113 ? 17.488 12.680 -21.172 1.00 92.56 113 VAL A C 1
ATOM 924 O O . VAL A 1 113 ? 17.576 13.119 -22.323 1.00 92.56 113 VAL A O 1
ATOM 927 N N . ALA A 1 114 ? 16.580 11.769 -20.810 1.00 91.31 114 ALA A N 1
ATOM 928 C CA . ALA A 1 114 ? 15.590 11.191 -21.718 1.00 91.31 114 ALA A CA 1
ATOM 929 C C . ALA A 1 114 ? 14.734 12.276 -22.387 1.00 91.31 114 ALA A C 1
ATOM 931 O O . ALA A 1 114 ? 14.539 12.272 -23.607 1.00 91.31 114 ALA A O 1
ATOM 932 N N . LYS A 1 115 ? 14.265 13.236 -21.581 1.00 87.19 115 LYS A N 1
ATOM 933 C CA . LYS A 1 115 ? 13.407 14.342 -22.014 1.00 87.19 115 LYS A CA 1
ATOM 934 C C . LYS A 1 115 ? 14.162 15.362 -22.865 1.00 87.19 115 LYS A C 1
ATOM 936 O O . LYS A 1 115 ? 13.706 15.703 -23.955 1.00 87.19 115 LYS A O 1
ATOM 941 N N . ASN A 1 116 ? 15.320 15.826 -22.395 1.00 91.50 116 ASN A N 1
ATOM 942 C CA . ASN A 1 116 ? 16.104 16.874 -23.053 1.00 91.50 116 ASN A CA 1
ATOM 943 C C . ASN A 1 116 ? 16.666 16.425 -24.409 1.00 91.50 116 ASN A C 1
ATOM 945 O O . ASN A 1 116 ? 16.799 17.244 -25.315 1.00 91.50 116 ASN A O 1
ATOM 949 N N . ASN A 1 117 ? 16.945 15.127 -24.566 1.00 91.44 117 ASN A N 1
ATOM 950 C CA . ASN A 1 117 ? 17.437 14.541 -25.815 1.00 91.44 117 ASN A CA 1
ATOM 951 C C . ASN A 1 117 ? 16.328 13.888 -26.663 1.00 91.44 117 ASN A C 1
ATOM 953 O O . ASN A 1 117 ? 16.638 13.273 -27.679 1.00 91.44 117 ASN A O 1
ATOM 957 N N . GLN A 1 118 ? 15.053 14.007 -26.261 1.00 90.31 118 GLN A N 1
ATOM 958 C CA . GLN A 1 118 ? 13.891 13.459 -26.980 1.00 90.31 118 GLN A CA 1
ATOM 959 C C . GLN A 1 118 ? 14.027 11.961 -27.314 1.00 90.31 118 GLN A C 1
ATOM 961 O O . GLN A 1 118 ? 13.677 11.513 -28.403 1.00 90.31 118 GLN A O 1
ATOM 966 N N . LEU A 1 119 ? 14.541 11.171 -26.366 1.00 91.81 119 LEU A N 1
ATOM 967 C CA . LEU A 1 119 ? 14.881 9.758 -26.588 1.00 91.81 119 LEU A CA 1
ATOM 968 C C . LEU A 1 119 ? 13.671 8.817 -26.545 1.00 91.81 119 LEU A C 1
ATOM 970 O O . LEU A 1 119 ? 13.813 7.629 -26.829 1.00 91.81 119 LEU A O 1
ATOM 974 N N . ILE A 1 120 ? 12.492 9.345 -26.216 1.00 91.81 120 ILE A N 1
ATOM 975 C CA . ILE A 1 120 ? 11.215 8.635 -26.207 1.00 91.81 120 ILE A CA 1
ATOM 976 C C . ILE A 1 120 ? 10.280 9.339 -27.184 1.00 91.81 120 ILE A C 1
ATOM 978 O O . ILE A 1 120 ? 10.015 10.534 -27.045 1.00 91.81 120 ILE A O 1
ATOM 982 N N . TYR A 1 121 ? 9.770 8.603 -28.168 1.00 88.62 121 TYR A N 1
ATOM 983 C CA . TYR A 1 121 ? 8.884 9.145 -29.195 1.00 88.62 121 TYR A CA 1
ATOM 984 C C . TYR A 1 121 ? 7.656 8.264 -29.385 1.00 88.62 121 TYR A C 1
ATOM 986 O O . TYR A 1 121 ? 7.645 7.088 -29.028 1.00 88.62 121 TYR A O 1
ATOM 994 N N . LYS A 1 122 ? 6.607 8.854 -29.954 1.00 89.31 122 LYS A N 1
ATOM 995 C CA . LYS A 1 122 ? 5.362 8.165 -30.280 1.00 89.31 122 LYS A CA 1
ATOM 996 C C . LYS A 1 122 ? 5.370 7.784 -31.758 1.00 89.31 122 LYS A C 1
ATOM 998 O O . LYS A 1 122 ? 5.606 8.647 -32.602 1.00 89.31 122 LYS A O 1
ATOM 1003 N N . ASN A 1 123 ? 5.117 6.520 -32.073 1.00 86.88 123 ASN A N 1
ATOM 1004 C CA . ASN A 1 123 ? 5.011 6.057 -33.454 1.00 86.88 123 ASN A CA 1
ATOM 1005 C C . ASN A 1 123 ? 3.620 6.364 -34.056 1.00 86.88 123 ASN A C 1
ATOM 1007 O O . ASN A 1 123 ? 2.749 6.942 -33.398 1.00 86.88 123 ASN A O 1
ATOM 1011 N N . SER A 1 124 ? 3.403 5.966 -35.315 1.00 86.50 124 SER A N 1
ATOM 1012 C CA . SER A 1 124 ? 2.136 6.172 -36.039 1.00 86.50 124 SER A CA 1
ATOM 1013 C C . SER A 1 124 ? 0.917 5.543 -35.359 1.00 86.50 124 SER A C 1
ATOM 1015 O O . SER A 1 124 ? -0.193 6.044 -35.520 1.00 86.50 124 SER A O 1
ATOM 1017 N N . ASP A 1 125 ? 1.126 4.495 -34.562 1.00 84.50 125 ASP A N 1
ATOM 1018 C CA . ASP A 1 125 ? 0.078 3.744 -33.866 1.00 84.50 125 ASP A CA 1
ATOM 1019 C C . ASP A 1 125 ? -0.175 4.270 -32.450 1.00 84.50 125 ASP A C 1
ATOM 1021 O O . ASP A 1 125 ? -0.810 3.605 -31.634 1.00 84.50 125 ASP A O 1
ATOM 1025 N N . ASN A 1 126 ? 0.322 5.469 -32.135 1.00 83.50 126 ASN A N 1
ATOM 1026 C CA . ASN A 1 126 ? 0.235 6.068 -30.811 1.00 83.50 126 ASN A CA 1
ATOM 1027 C C . ASN A 1 126 ? 0.952 5.275 -29.694 1.00 83.50 126 ASN A C 1
ATOM 1029 O O . ASN A 1 126 ? 0.654 5.487 -28.517 1.00 83.50 126 ASN A O 1
ATOM 1033 N N . LYS A 1 127 ? 1.923 4.428 -30.039 1.00 86.50 127 LYS A N 1
ATOM 1034 C CA . LYS A 1 127 ? 2.729 3.647 -29.091 1.00 86.50 127 LYS A CA 1
ATOM 1035 C C . LYS A 1 127 ? 4.078 4.312 -28.863 1.00 86.50 127 LYS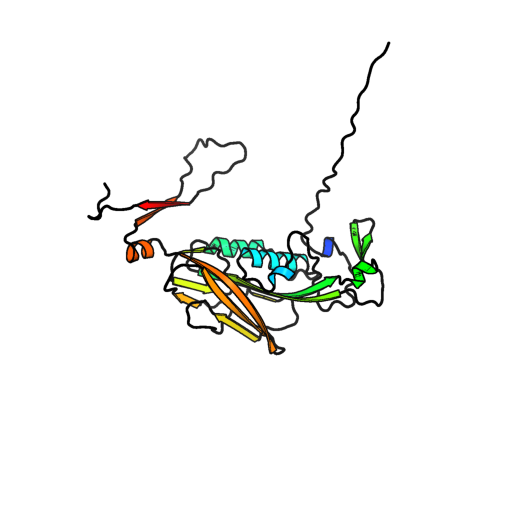 A C 1
ATOM 1037 O O . LYS A 1 127 ? 4.645 4.888 -29.794 1.00 86.50 127 LYS A O 1
ATOM 1042 N N . PHE A 1 128 ? 4.592 4.247 -27.642 1.00 88.94 128 PHE A N 1
ATOM 1043 C CA . PHE A 1 128 ? 5.879 4.846 -27.307 1.00 88.94 128 PHE A CA 1
ATOM 1044 C C . PHE A 1 128 ? 7.035 3.884 -27.568 1.00 88.94 128 PHE A C 1
ATOM 1046 O O . PHE A 1 128 ? 6.973 2.704 -27.231 1.00 88.94 128 PHE A O 1
ATOM 1053 N N . GLN A 1 129 ? 8.105 4.410 -28.158 1.00 89.62 129 GLN A N 1
ATOM 1054 C CA . GLN A 1 129 ? 9.326 3.680 -28.476 1.00 89.62 129 GLN A CA 1
ATOM 1055 C C . GLN A 1 129 ? 10.554 4.482 -28.050 1.00 89.62 129 GLN A C 1
ATOM 1057 O O . GLN A 1 129 ? 10.530 5.715 -27.977 1.00 89.62 129 GLN A O 1
ATOM 1062 N N . ARG A 1 130 ? 11.639 3.757 -27.772 1.00 90.94 130 ARG A N 1
ATOM 1063 C CA . ARG A 1 130 ? 12.938 4.324 -27.417 1.00 90.94 130 ARG A CA 1
ATOM 1064 C C . ARG A 1 130 ? 13.803 4.506 -28.662 1.00 90.94 130 ARG A C 1
ATOM 1066 O O . ARG A 1 130 ? 13.876 3.621 -29.513 1.00 90.94 130 ARG A O 1
ATOM 1073 N N . ILE A 1 131 ? 14.495 5.637 -28.744 1.00 89.88 131 ILE A N 1
ATOM 1074 C CA . ILE A 1 131 ? 15.599 5.840 -29.685 1.00 89.88 131 ILE A CA 1
ATOM 1075 C C . ILE A 1 131 ? 16.848 5.182 -29.099 1.00 89.88 131 ILE A C 1
ATOM 1077 O O . ILE A 1 131 ? 17.235 5.482 -27.967 1.00 89.88 131 ILE A O 1
ATOM 1081 N N . GLN A 1 132 ? 17.488 4.300 -29.869 1.00 85.94 132 GLN A N 1
ATOM 1082 C CA . GLN A 1 132 ? 18.727 3.652 -29.441 1.00 85.94 132 GLN A CA 1
ATOM 1083 C C . GLN A 1 132 ? 19.801 4.696 -29.123 1.00 85.94 132 GLN A C 1
ATOM 1085 O O . GLN A 1 132 ? 20.132 5.552 -29.944 1.00 85.94 132 GLN A O 1
ATOM 1090 N N . SER A 1 133 ? 20.329 4.620 -27.907 1.00 86.38 133 SER A N 1
ATOM 1091 C CA . SER A 1 133 ? 21.342 5.525 -27.381 1.00 86.38 133 SER A CA 1
ATOM 1092 C C . SER A 1 133 ? 22.082 4.845 -26.235 1.00 86.38 133 SER A C 1
ATOM 1094 O O . SER A 1 133 ? 21.484 4.075 -25.485 1.00 86.38 133 SER A O 1
ATOM 1096 N N . ASN A 1 134 ? 23.364 5.174 -26.073 1.00 87.19 134 ASN A N 1
ATOM 1097 C CA . ASN A 1 134 ? 24.190 4.706 -24.954 1.00 87.19 134 ASN A CA 1
ATOM 1098 C C . ASN A 1 134 ? 24.007 5.558 -23.684 1.00 87.19 134 ASN A C 1
ATOM 1100 O O . ASN A 1 134 ? 24.717 5.355 -22.703 1.00 87.19 134 ASN A O 1
ATOM 1104 N N . LEU A 1 135 ? 23.120 6.556 -23.722 1.00 91.25 135 LEU A N 1
ATOM 1105 C CA . LEU A 1 135 ? 22.809 7.394 -22.571 1.00 91.25 135 LEU A CA 1
ATOM 1106 C C . LEU A 1 135 ? 21.938 6.628 -21.572 1.00 91.25 135 LEU A C 1
ATOM 1108 O O . LEU A 1 135 ? 21.012 5.916 -21.969 1.00 91.25 135 LEU A O 1
ATOM 1112 N N . ASP A 1 136 ? 22.215 6.833 -20.287 1.00 92.56 136 ASP A N 1
ATOM 1113 C CA . ASP A 1 136 ? 21.324 6.407 -19.216 1.00 92.56 136 ASP A CA 1
ATOM 1114 C C . ASP A 1 136 ? 20.114 7.348 -19.152 1.00 92.56 136 ASP A C 1
ATOM 1116 O O . ASP A 1 136 ? 20.250 8.569 -19.020 1.00 92.56 136 ASP A O 1
ATOM 1120 N N . ILE A 1 137 ? 18.925 6.773 -19.309 1.00 94.06 137 ILE A N 1
ATOM 1121 C CA . ILE A 1 137 ? 17.658 7.501 -19.435 1.00 94.06 137 ILE A CA 1
ATOM 1122 C C . ILE A 1 137 ? 16.701 7.232 -18.277 1.00 94.06 137 ILE A C 1
ATOM 1124 O O . ILE A 1 137 ? 15.599 7.786 -18.268 1.00 94.06 137 ILE A O 1
ATOM 1128 N N . PHE A 1 138 ? 17.099 6.384 -17.331 1.00 95.12 138 PHE A N 1
ATOM 1129 C CA . PHE A 1 138 ? 16.247 5.973 -16.230 1.00 95.12 138 PHE A CA 1
ATOM 1130 C C . PHE A 1 138 ? 16.737 6.563 -14.913 1.00 95.12 138 PHE A C 1
ATOM 1132 O O . PHE A 1 138 ? 17.926 6.784 -14.699 1.00 95.12 138 PHE A O 1
ATOM 1139 N N . GLU A 1 139 ? 15.791 6.839 -14.029 1.00 94.50 139 GLU A N 1
ATOM 1140 C CA . GLU A 1 139 ? 16.047 7.122 -12.625 1.00 94.50 139 GLU A CA 1
ATOM 1141 C C . GLU A 1 139 ? 15.389 6.020 -11.799 1.00 94.50 139 GLU A C 1
ATOM 1143 O O . GLU A 1 139 ? 14.207 5.730 -11.985 1.00 94.50 139 GLU A O 1
ATOM 1148 N N . HIS A 1 140 ? 16.167 5.368 -10.934 1.00 94.69 140 HIS A N 1
ATOM 1149 C CA . HIS A 1 140 ? 15.698 4.258 -10.104 1.00 94.69 140 HIS A CA 1
ATOM 1150 C C . HIS A 1 140 ? 15.110 4.769 -8.792 1.00 94.69 140 HIS A C 1
ATOM 1152 O O . HIS A 1 140 ? 15.679 5.630 -8.116 1.00 94.69 140 HIS A O 1
ATOM 1158 N N . HIS A 1 141 ? 13.972 4.202 -8.413 1.00 94.62 141 HIS A N 1
ATOM 1159 C CA . HIS A 1 141 ? 13.250 4.548 -7.206 1.00 94.62 141 HIS A CA 1
ATOM 1160 C C . HIS A 1 141 ? 12.746 3.297 -6.488 1.00 94.62 141 HIS A C 1
ATOM 1162 O O . HIS A 1 141 ? 12.605 2.214 -7.053 1.00 94.62 141 HIS A O 1
ATOM 1168 N N . GLN A 1 142 ? 12.399 3.494 -5.219 1.00 94.25 142 GLN A N 1
ATOM 1169 C CA . GLN A 1 142 ? 11.670 2.521 -4.417 1.00 94.25 142 GLN A CA 1
ATOM 1170 C C . GLN A 1 142 ? 10.493 3.193 -3.718 1.00 94.25 142 GLN A C 1
ATOM 1172 O O . GLN A 1 142 ? 10.574 4.371 -3.334 1.00 94.25 142 GLN A O 1
ATOM 1177 N N . ILE A 1 143 ? 9.426 2.426 -3.521 1.00 95.00 143 ILE A N 1
ATOM 1178 C CA . ILE A 1 143 ? 8.260 2.808 -2.736 1.00 95.00 143 ILE A CA 1
ATOM 1179 C C . ILE A 1 143 ? 7.878 1.682 -1.783 1.00 95.00 143 ILE A C 1
ATOM 1181 O O . ILE A 1 143 ? 7.813 0.511 -2.156 1.00 95.00 143 ILE A O 1
ATOM 1185 N N . PHE A 1 144 ? 7.617 2.078 -0.544 1.00 95.94 144 PHE A N 1
ATOM 1186 C CA . PHE A 1 144 ? 7.024 1.245 0.482 1.00 95.94 144 PHE A CA 1
ATOM 1187 C C . PHE A 1 144 ? 5.714 1.906 0.898 1.00 95.94 144 PHE A C 1
ATOM 1189 O O . PHE A 1 144 ? 5.709 3.076 1.270 1.00 95.94 144 PHE A O 1
ATOM 1196 N N . SER A 1 145 ? 4.603 1.188 0.773 1.00 96.75 145 SER A N 1
ATOM 1197 C CA . SER A 1 145 ? 3.289 1.678 1.173 1.00 96.75 145 SER A CA 1
ATOM 1198 C C . SER A 1 145 ? 2.551 0.578 1.908 1.00 96.75 145 SER A C 1
ATOM 1200 O O . SER A 1 145 ? 2.509 -0.563 1.454 1.00 96.75 145 SER A O 1
ATOM 1202 N N . ALA A 1 146 ? 1.962 0.926 3.041 1.00 97.44 146 ALA A N 1
ATOM 1203 C CA . ALA A 1 146 ? 1.132 0.027 3.814 1.00 97.44 146 ALA A CA 1
ATOM 1204 C C . ALA A 1 146 ? -0.037 0.808 4.404 1.00 97.44 146 ALA A C 1
ATOM 1206 O O . ALA A 1 146 ? 0.098 1.995 4.713 1.00 97.44 146 ALA A O 1
ATOM 1207 N N . ALA A 1 147 ? -1.186 0.152 4.524 1.00 96.94 147 ALA A N 1
ATOM 1208 C CA . ALA A 1 147 ? -2.374 0.766 5.086 1.00 96.94 147 ALA A CA 1
ATOM 1209 C C . ALA A 1 147 ? -3.287 -0.249 5.767 1.00 96.94 147 ALA A C 1
ATOM 1211 O O . ALA A 1 147 ? -3.364 -1.414 5.370 1.00 96.94 147 ALA A O 1
ATOM 1212 N N . ALA A 1 148 ? -4.043 0.236 6.750 1.00 96.25 148 ALA A N 1
ATOM 1213 C CA . ALA A 1 148 ? -5.270 -0.425 7.163 1.00 96.25 148 ALA A CA 1
ATOM 1214 C C . ALA A 1 148 ? -6.316 -0.287 6.049 1.00 96.25 148 ALA A C 1
ATOM 1216 O O . ALA A 1 148 ? -6.600 0.817 5.575 1.00 96.25 148 ALA A O 1
ATOM 1217 N N . LEU A 1 149 ? -6.929 -1.399 5.645 1.00 95.50 149 LEU A N 1
ATOM 1218 C CA . LEU A 1 149 ? -7.943 -1.446 4.593 1.00 95.50 149 LEU A CA 1
ATOM 1219 C C . LEU A 1 149 ? -9.330 -1.010 5.074 1.00 95.50 149 LEU A C 1
ATOM 1221 O O . LEU A 1 149 ? -10.352 -1.553 4.661 1.00 95.50 149 LEU A O 1
ATOM 1225 N N . LYS A 1 150 ? -9.371 -0.022 5.968 1.00 92.88 150 LYS A N 1
ATOM 1226 C CA . LYS A 1 150 ? -10.604 0.481 6.555 1.00 92.88 150 LYS A CA 1
ATOM 1227 C C . LYS A 1 150 ? -10.473 1.969 6.874 1.00 92.88 150 LYS A C 1
ATOM 1229 O O . LYS A 1 150 ? -9.524 2.354 7.553 1.00 92.88 150 LYS A O 1
ATOM 1234 N N . PRO A 1 151 ? -11.406 2.822 6.412 1.00 85.19 151 PRO A N 1
ATOM 1235 C CA . PRO A 1 151 ? -11.326 4.255 6.681 1.00 85.19 151 PRO A CA 1
ATOM 1236 C C . PRO A 1 151 ? -11.702 4.594 8.131 1.00 85.19 151 PRO A C 1
ATOM 1238 O O . PRO A 1 151 ? -11.119 5.499 8.725 1.00 85.19 151 PRO A O 1
ATOM 1241 N N . ILE A 1 152 ? -12.687 3.884 8.692 1.00 92.62 152 ILE A N 1
ATOM 1242 C CA . ILE A 1 152 ? -13.201 4.091 10.048 1.00 92.62 152 ILE A CA 1
ATOM 1243 C C . ILE A 1 152 ? -13.477 2.730 10.677 1.00 92.62 152 ILE A C 1
ATOM 1245 O O . ILE A 1 152 ? -14.184 1.916 10.088 1.00 92.62 152 ILE A O 1
ATOM 1249 N N . GLN A 1 153 ? -12.960 2.514 11.878 1.00 94.75 153 GLN A N 1
ATOM 1250 C CA . GLN A 1 153 ? -13.282 1.387 12.738 1.00 94.75 153 GLN A CA 1
ATOM 1251 C C . GLN A 1 153 ? -14.229 1.839 13.848 1.00 94.75 153 GLN A C 1
ATOM 1253 O O . GLN A 1 153 ? -13.962 2.837 14.512 1.00 94.75 153 GLN A O 1
ATOM 1258 N N . ARG A 1 154 ? -15.314 1.089 14.055 1.00 92.31 154 ARG A N 1
ATOM 1259 C CA . ARG A 1 154 ? -16.250 1.287 15.164 1.00 92.31 154 ARG A CA 1
ATOM 1260 C C . ARG A 1 154 ? -16.009 0.211 16.223 1.00 92.31 154 ARG A C 1
ATOM 1262 O O . ARG A 1 154 ? -16.023 -0.967 15.882 1.00 92.31 154 ARG A O 1
ATOM 1269 N N . GLY A 1 155 ? -15.813 0.616 17.470 1.00 93.00 155 GLY A N 1
ATOM 1270 C CA . GLY A 1 155 ? -15.355 -0.252 18.554 1.00 93.00 155 GLY A CA 1
ATOM 1271 C C . GLY A 1 155 ? -13.861 -0.088 18.818 1.00 93.00 155 GLY A C 1
ATOM 1272 O O . GLY A 1 155 ? -13.069 0.046 17.879 1.00 93.00 155 GLY A O 1
ATOM 1273 N N . SER A 1 156 ? -13.492 -0.084 20.096 1.00 93.25 156 SER A N 1
ATOM 1274 C CA . SER A 1 156 ? -12.107 0.057 20.548 1.00 93.25 156 SER A CA 1
ATOM 1275 C C . SER A 1 156 ? -11.306 -1.245 20.514 1.00 93.25 156 SER A C 1
ATOM 1277 O O . SER A 1 156 ? -10.077 -1.196 20.413 1.00 93.25 156 SER A O 1
ATOM 1279 N N . GLU A 1 157 ? -11.988 -2.390 20.547 1.00 95.44 157 GLU A N 1
ATOM 1280 C CA . GLU A 1 157 ? -11.400 -3.716 20.372 1.00 95.44 157 GLU A CA 1
ATOM 1281 C C . GLU A 1 157 ? -11.343 -4.080 18.888 1.00 95.44 157 GLU A C 1
ATOM 1283 O O . GLU A 1 157 ? -12.359 -4.108 18.185 1.00 95.44 157 GLU A O 1
ATOM 1288 N N . VAL A 1 158 ? -10.134 -4.338 18.394 1.00 96.19 158 VAL A N 1
ATOM 1289 C CA . VAL A 1 158 ? -9.884 -4.566 16.972 1.00 96.19 158 VAL A CA 1
ATOM 1290 C C . VAL A 1 158 ? -8.945 -5.742 16.767 1.00 96.19 158 VAL A C 1
ATOM 1292 O O . VAL A 1 158 ? -8.035 -5.981 17.564 1.00 96.19 158 VAL A O 1
ATOM 1295 N N . THR A 1 159 ? -9.122 -6.440 15.651 1.00 97.88 159 THR A N 1
ATOM 1296 C CA . THR A 1 159 ? -8.244 -7.538 15.243 1.00 97.88 159 THR A CA 1
ATOM 1297 C C . THR A 1 159 ? -7.586 -7.181 13.923 1.00 97.88 159 THR A C 1
ATOM 1299 O O . THR A 1 159 ? -8.247 -7.080 12.891 1.00 97.88 159 THR A O 1
ATOM 1302 N N . PHE A 1 160 ? -6.275 -6.974 13.934 1.00 98.12 160 PHE A N 1
ATOM 1303 C CA . PHE A 1 160 ? -5.507 -6.743 12.718 1.00 98.12 160 PHE A CA 1
ATOM 1304 C C . PHE A 1 160 ? -5.049 -8.058 12.102 1.00 98.12 160 PHE A C 1
ATOM 1306 O O . PHE A 1 160 ? -4.601 -8.950 12.815 1.00 98.12 160 PHE A O 1
ATOM 1313 N N . ASN A 1 161 ? -5.098 -8.143 10.774 1.00 97.62 161 ASN A N 1
ATOM 1314 C CA . ASN A 1 161 ? -4.600 -9.296 10.031 1.00 97.62 161 ASN A CA 1
ATOM 1315 C C . ASN A 1 161 ? -3.921 -8.832 8.739 1.00 97.62 161 ASN A C 1
ATOM 1317 O O . ASN A 1 161 ? -4.500 -8.051 7.981 1.00 97.62 161 ASN A O 1
ATOM 1321 N N . LEU A 1 162 ? -2.705 -9.314 8.475 1.00 98.00 162 LEU A N 1
ATOM 1322 C CA . LEU A 1 162 ? -2.044 -9.146 7.181 1.00 98.00 162 LEU A CA 1
ATOM 1323 C C . LEU A 1 162 ? -2.030 -10.488 6.454 1.00 98.00 162 LEU A C 1
ATOM 1325 O O . LEU A 1 162 ? -1.141 -11.312 6.667 1.00 98.00 162 LEU A O 1
ATOM 1329 N N . ALA A 1 163 ? -3.008 -10.687 5.578 1.00 97.25 163 ALA A N 1
ATOM 1330 C CA . ALA A 1 163 ? -3.077 -11.891 4.768 1.00 97.25 163 ALA A CA 1
ATOM 1331 C C . ALA A 1 163 ? -1.923 -11.941 3.755 1.00 97.25 163 ALA A C 1
ATOM 1333 O O . ALA A 1 163 ? -1.558 -10.917 3.168 1.00 97.25 163 ALA A O 1
ATOM 1334 N N . THR A 1 164 ? -1.417 -13.138 3.455 1.00 96.06 164 THR A N 1
ATOM 1335 C CA . THR A 1 164 ? -0.381 -13.342 2.427 1.00 96.06 164 THR A CA 1
ATOM 1336 C C . THR A 1 164 ? -0.808 -12.768 1.069 1.00 96.06 164 THR A C 1
ATOM 1338 O O . THR A 1 164 ? 0.002 -12.200 0.341 1.00 96.06 164 THR A O 1
ATOM 1341 N N . THR A 1 165 ? -2.102 -12.825 0.738 1.00 95.50 165 THR A N 1
ATOM 1342 C CA . THR A 1 165 ? -2.660 -12.263 -0.506 1.00 95.50 165 THR A CA 1
ATOM 1343 C C . THR A 1 165 ? -2.692 -10.731 -0.552 1.00 95.50 165 THR A C 1
ATOM 1345 O O . THR A 1 165 ? -2.997 -10.171 -1.602 1.00 95.50 165 THR A O 1
ATOM 1348 N N . LEU A 1 166 ? -2.432 -10.052 0.569 1.00 97.00 166 LEU A N 1
ATOM 1349 C CA . LEU A 1 166 ? -2.375 -8.590 0.694 1.00 97.00 166 LEU A CA 1
ATOM 1350 C C . LEU A 1 166 ? -0.951 -8.074 0.949 1.00 97.00 166 LEU A C 1
ATOM 1352 O O . LEU A 1 166 ? -0.755 -6.880 1.192 1.00 97.00 166 LEU A O 1
ATOM 1356 N N . PHE A 1 167 ? 0.038 -8.965 0.877 1.00 97.25 167 PHE A N 1
ATOM 1357 C CA . PHE A 1 167 ? 1.452 -8.646 0.958 1.00 97.25 167 PHE A CA 1
ATOM 1358 C C . PHE A 1 167 ? 2.084 -8.742 -0.435 1.00 97.25 167 PHE A C 1
ATOM 1360 O O . PHE A 1 167 ? 2.244 -9.822 -1.001 1.00 97.25 167 PHE A O 1
ATOM 1367 N N . PHE A 1 168 ? 2.445 -7.593 -1.000 1.00 97.50 168 PHE A N 1
ATOM 1368 C CA . PHE A 1 168 ? 2.936 -7.476 -2.367 1.00 97.50 168 PHE A CA 1
ATOM 1369 C C . PHE A 1 168 ? 4.405 -7.058 -2.388 1.00 97.50 168 PHE A C 1
ATOM 1371 O O . PHE A 1 168 ? 4.795 -6.046 -1.804 1.00 97.50 168 PHE A O 1
ATOM 1378 N N . ASN A 1 169 ? 5.222 -7.807 -3.121 1.00 96.50 169 ASN A N 1
ATOM 1379 C CA . ASN A 1 169 ? 6.611 -7.454 -3.371 1.00 96.50 169 ASN A CA 1
ATOM 1380 C C . ASN A 1 169 ? 6.946 -7.701 -4.842 1.00 96.50 169 ASN A C 1
ATOM 1382 O O . ASN A 1 169 ? 6.921 -8.837 -5.310 1.00 96.50 169 ASN A O 1
ATOM 1386 N N . THR A 1 170 ? 7.236 -6.628 -5.569 1.00 95.88 170 THR A N 1
ATOM 1387 C CA . THR A 1 170 ? 7.602 -6.666 -6.995 1.00 95.88 170 THR A CA 1
ATOM 1388 C C . THR A 1 170 ? 9.102 -6.451 -7.220 1.00 95.88 170 THR A C 1
ATOM 1390 O O . THR A 1 170 ? 9.561 -6.366 -8.360 1.00 95.88 170 THR A O 1
ATOM 1393 N N . SER A 1 171 ? 9.887 -6.351 -6.150 1.00 94.50 171 SER A N 1
ATOM 1394 C CA . SER A 1 171 ? 11.344 -6.264 -6.223 1.00 94.50 171 SER A CA 1
ATOM 1395 C C . SER A 1 171 ? 11.990 -7.653 -6.165 1.00 94.50 171 SER A C 1
ATOM 1397 O O . SER A 1 171 ? 11.346 -8.648 -5.836 1.00 94.50 171 SER A O 1
ATOM 1399 N N . ASN A 1 172 ? 13.299 -7.708 -6.408 1.00 91.38 172 ASN A N 1
ATOM 1400 C CA . ASN A 1 172 ? 14.101 -8.915 -6.181 1.00 91.38 172 ASN A CA 1
ATOM 1401 C C . ASN A 1 172 ? 14.606 -9.036 -4.727 1.00 91.38 172 ASN A C 1
ATOM 1403 O O . ASN A 1 172 ? 15.343 -9.969 -4.402 1.00 91.38 172 ASN A O 1
ATOM 1407 N N . LYS A 1 173 ? 14.253 -8.090 -3.845 1.00 93.75 173 LYS A N 1
ATOM 1408 C CA . LYS A 1 173 ? 14.638 -8.107 -2.428 1.00 93.75 173 LYS A CA 1
ATOM 1409 C C . LYS A 1 173 ? 13.652 -8.954 -1.635 1.00 93.75 173 LYS A C 1
ATOM 1411 O O . LYS A 1 173 ? 12.462 -8.973 -1.926 1.00 93.75 173 LYS A O 1
ATOM 1416 N N . THR A 1 174 ? 14.135 -9.646 -0.611 1.00 94.44 174 THR A N 1
ATOM 1417 C CA . THR A 1 174 ? 13.285 -10.433 0.299 1.00 94.44 174 THR A CA 1
ATOM 1418 C C . THR A 1 174 ? 13.055 -9.646 1.582 1.00 94.44 174 THR A C 1
ATOM 1420 O O . THR A 1 174 ? 13.994 -9.046 2.099 1.00 94.44 174 THR A O 1
ATOM 1423 N N . VAL A 1 175 ? 11.826 -9.643 2.099 1.00 96.19 175 VAL A N 1
ATOM 1424 C CA . VAL A 1 175 ? 11.517 -9.081 3.421 1.00 96.19 175 VAL A CA 1
ATOM 1425 C C . VAL A 1 175 ? 11.834 -10.143 4.471 1.00 96.19 175 VAL A C 1
ATOM 1427 O O . VAL A 1 175 ? 11.186 -11.184 4.509 1.00 96.19 175 VAL A O 1
ATOM 1430 N N . ASN A 1 176 ? 12.845 -9.889 5.299 1.00 95.81 176 ASN A N 1
ATOM 1431 C CA . ASN A 1 176 ? 13.282 -10.806 6.355 1.00 95.81 176 ASN A CA 1
ATOM 1432 C C . ASN A 1 176 ? 12.499 -10.613 7.655 1.00 95.81 176 ASN A C 1
ATOM 1434 O O . ASN A 1 176 ? 12.317 -11.562 8.412 1.00 95.81 176 ASN A O 1
ATOM 1438 N N . LEU A 1 177 ? 12.095 -9.375 7.935 1.00 97.56 177 LEU A N 1
ATOM 1439 C CA . LEU A 1 177 ? 11.381 -9.008 9.149 1.00 97.56 177 LEU A CA 1
ATOM 1440 C C . LEU A 1 177 ? 10.300 -7.989 8.808 1.00 97.56 177 LEU A C 1
ATOM 1442 O O . LEU A 1 177 ? 10.571 -7.022 8.094 1.00 97.56 177 LEU A O 1
ATOM 1446 N N . LEU A 1 178 ? 9.106 -8.209 9.349 1.00 98.12 178 LEU A N 1
ATOM 1447 C CA . LEU A 1 178 ? 7.997 -7.269 9.334 1.00 98.12 178 LEU A CA 1
ATOM 1448 C C . LEU A 1 178 ? 7.647 -6.919 10.778 1.00 98.12 178 LEU A C 1
ATOM 1450 O O . LEU A 1 178 ? 7.398 -7.808 11.595 1.00 98.12 178 LEU A O 1
ATOM 1454 N N . GLU A 1 179 ? 7.610 -5.627 11.076 1.00 98.50 179 GLU A N 1
ATOM 1455 C CA . GLU A 1 179 ? 7.204 -5.108 12.372 1.00 98.50 179 GLU A CA 1
ATOM 1456 C C . GLU A 1 179 ? 6.114 -4.051 12.215 1.00 98.50 179 GLU A C 1
ATOM 1458 O O . GLU A 1 179 ? 6.141 -3.246 11.281 1.00 98.50 179 GLU A O 1
ATOM 1463 N N . ILE A 1 180 ? 5.165 -4.031 13.147 1.00 98.50 180 ILE A N 1
ATOM 1464 C CA . ILE A 1 180 ? 4.087 -3.042 13.199 1.00 98.50 180 ILE A CA 1
ATOM 1465 C C . ILE A 1 180 ? 3.946 -2.522 14.624 1.00 98.50 180 ILE A C 1
ATOM 1467 O O . ILE A 1 180 ? 3.861 -3.292 15.582 1.00 98.50 180 ILE A O 1
ATOM 1471 N N . ASP A 1 181 ? 3.924 -1.202 14.750 1.00 98.31 181 ASP A N 1
ATOM 1472 C CA . ASP A 1 181 ? 3.408 -0.496 15.915 1.00 98.31 181 ASP A CA 1
ATOM 1473 C C . ASP A 1 181 ? 1.963 -0.095 15.612 1.00 98.31 181 ASP A C 1
ATOM 1475 O O . ASP A 1 181 ? 1.701 0.647 14.666 1.00 98.31 181 ASP A O 1
ATOM 1479 N N . PHE A 1 182 ? 1.016 -0.606 16.394 1.00 97.69 182 PHE A N 1
ATOM 1480 C CA . PHE A 1 182 ? -0.411 -0.374 16.172 1.00 97.69 182 PHE A CA 1
ATOM 1481 C C . PHE A 1 182 ? -0.915 0.928 16.812 1.00 97.69 182 PHE A C 1
ATOM 1483 O O . PHE A 1 182 ? -2.107 1.229 16.720 1.00 97.69 182 PHE A O 1
ATOM 1490 N N . GLY A 1 183 ? -0.040 1.705 17.459 1.00 95.75 183 GLY A N 1
ATOM 1491 C CA . GLY A 1 183 ? -0.406 2.963 18.109 1.00 95.75 183 GLY A CA 1
ATOM 1492 C C . GLY A 1 183 ? -1.184 2.772 19.413 1.00 95.75 183 GLY A C 1
ATOM 1493 O O . GLY A 1 183 ? -1.940 3.657 19.814 1.00 95.75 183 GLY A O 1
ATOM 1494 N N . ASP A 1 184 ? -1.021 1.616 20.060 1.00 95.06 184 ASP A N 1
ATOM 1495 C CA . ASP A 1 184 ? -1.604 1.255 21.360 1.00 95.06 184 ASP A CA 1
ATOM 1496 C C . ASP A 1 184 ? -0.643 1.486 22.539 1.00 95.06 184 ASP A C 1
ATOM 1498 O O . ASP A 1 184 ? -0.977 1.219 23.689 1.00 95.06 184 ASP A O 1
ATOM 1502 N N . GLY A 1 185 ? 0.557 2.010 22.267 1.00 94.38 185 GLY A N 1
ATOM 1503 C CA . GLY A 1 185 ? 1.576 2.301 23.277 1.00 94.38 185 GLY A CA 1
ATOM 1504 C C . GLY A 1 185 ? 2.498 1.124 23.612 1.00 94.38 185 GLY A C 1
ATOM 1505 O O . GLY A 1 185 ? 3.409 1.297 24.419 1.00 94.38 185 GLY A O 1
ATOM 1506 N N . VAL A 1 186 ? 2.314 -0.042 22.979 1.00 95.50 186 VAL A N 1
ATOM 1507 C CA . VAL A 1 186 ? 3.201 -1.211 23.142 1.00 95.50 186 VAL A CA 1
ATOM 1508 C C . VAL A 1 186 ? 4.472 -1.085 22.290 1.00 95.50 186 VAL A C 1
ATOM 1510 O O . VAL A 1 186 ? 5.513 -1.639 22.644 1.00 95.50 186 VAL A O 1
ATOM 1513 N N . GLY A 1 187 ? 4.414 -0.320 21.195 1.00 96.69 187 GLY A N 1
ATOM 1514 C CA . GLY A 1 187 ? 5.509 -0.159 20.241 1.00 96.69 187 GLY A CA 1
ATOM 1515 C C . GLY A 1 187 ? 5.520 -1.237 19.153 1.00 96.69 187 GLY A C 1
ATOM 1516 O O . GLY A 1 187 ? 4.549 -1.975 18.960 1.00 96.69 187 GLY A O 1
ATOM 1517 N N . TYR A 1 188 ? 6.638 -1.327 18.426 1.00 98.12 188 TYR A N 1
ATOM 1518 C CA . TYR A 1 188 ? 6.813 -2.291 17.339 1.00 98.12 188 TYR A CA 1
ATOM 1519 C C . TYR A 1 188 ? 6.776 -3.737 17.840 1.00 98.12 188 TYR A C 1
ATOM 1521 O O . TYR A 1 188 ? 7.544 -4.135 18.717 1.00 98.12 188 TYR A O 1
ATOM 1529 N N . ARG A 1 189 ? 5.915 -4.538 17.216 1.00 97.62 189 ARG A N 1
ATOM 1530 C CA . ARG A 1 189 ? 5.836 -5.992 17.376 1.00 97.62 189 ARG A CA 1
ATOM 1531 C C . ARG A 1 189 ? 6.237 -6.659 16.071 1.00 97.62 189 ARG A C 1
ATOM 1533 O O . ARG A 1 189 ? 5.923 -6.133 15.012 1.00 97.62 189 ARG A O 1
ATOM 1540 N N . THR A 1 190 ? 6.901 -7.810 16.123 1.00 98.00 190 THR A N 1
ATOM 1541 C CA . THR A 1 190 ? 7.094 -8.647 14.930 1.00 98.00 190 THR A CA 1
ATOM 1542 C C . THR A 1 190 ? 5.780 -9.318 14.554 1.00 98.00 190 THR A C 1
ATOM 1544 O O . THR A 1 190 ? 5.088 -9.833 15.430 1.00 98.00 190 THR A O 1
ATOM 1547 N N . ILE A 1 191 ? 5.461 -9.319 13.262 1.00 96.69 191 ILE A N 1
ATOM 1548 C CA . ILE A 1 191 ? 4.198 -9.827 12.720 1.00 96.69 191 ILE A CA 1
ATOM 1549 C C . ILE A 1 191 ? 4.484 -10.999 11.788 1.00 96.69 191 ILE A C 1
ATOM 1551 O O . ILE A 1 191 ? 5.428 -10.940 10.997 1.00 96.69 191 ILE A O 1
ATOM 1555 N N . GLN A 1 192 ? 3.653 -12.033 11.842 1.00 96.81 192 GLN A N 1
ATOM 1556 C CA . GLN A 1 192 ? 3.598 -13.087 10.833 1.00 96.81 192 GLN A CA 1
ATOM 1557 C C . GLN A 1 192 ? 2.395 -12.863 9.917 1.00 96.81 192 GLN A C 1
ATOM 1559 O O . GLN A 1 192 ? 1.376 -12.301 10.324 1.00 96.81 192 GLN A O 1
ATOM 1564 N N . LEU A 1 193 ? 2.529 -13.290 8.662 1.00 97.19 193 LEU A N 1
ATOM 1565 C CA . LEU A 1 193 ? 1.416 -13.272 7.718 1.00 97.19 193 LEU A CA 1
ATOM 1566 C C . LEU A 1 193 ? 0.335 -14.264 8.158 1.00 97.19 193 LEU A C 1
ATOM 1568 O O . LEU A 1 193 ? 0.640 -15.293 8.757 1.00 97.19 193 LEU A O 1
ATOM 1572 N N . ASP A 1 194 ? -0.914 -13.944 7.829 1.00 97.62 194 ASP A N 1
ATOM 1573 C CA . ASP A 1 194 ? -2.107 -14.752 8.111 1.00 97.62 194 ASP A CA 1
ATOM 1574 C C . ASP A 1 194 ? -2.408 -14.980 9.612 1.00 97.62 194 ASP A C 1
ATOM 1576 O O . ASP A 1 194 ? -3.295 -15.765 9.947 1.00 97.62 194 ASP A O 1
ATOM 1580 N N . GLU A 1 195 ? -1.730 -14.264 10.515 1.00 97.62 195 GLU A N 1
ATOM 1581 C CA . GLU A 1 195 ? -2.011 -14.258 11.954 1.00 97.62 195 GLU A CA 1
ATOM 1582 C C . GLU A 1 195 ? -2.842 -13.041 12.391 1.00 97.62 195 GLU A C 1
ATOM 1584 O O . GLU A 1 195 ? -2.737 -11.946 11.830 1.00 97.62 195 GLU A O 1
ATOM 1589 N N . ASP A 1 196 ? -3.637 -13.244 13.445 1.00 97.75 196 ASP A N 1
ATOM 1590 C CA . ASP A 1 196 ? -4.506 -12.231 14.040 1.00 97.75 196 ASP A CA 1
ATOM 1591 C C . ASP A 1 196 ? -3.840 -11.547 15.242 1.00 97.75 196 ASP A C 1
ATOM 1593 O O . ASP A 1 196 ? -3.371 -12.194 16.181 1.00 97.75 196 ASP A O 1
ATOM 1597 N N . TYR A 1 197 ? -3.860 -10.215 15.241 1.00 98.00 197 TYR A N 1
ATOM 1598 C CA . TYR A 1 197 ? -3.272 -9.368 16.275 1.00 98.00 197 TYR A CA 1
ATOM 1599 C C . TYR A 1 197 ? -4.360 -8.514 16.919 1.00 98.00 197 TYR A C 1
ATOM 1601 O O . TYR A 1 197 ? -4.832 -7.535 16.339 1.00 98.00 197 TYR A O 1
ATOM 1609 N N . ASN A 1 198 ? -4.754 -8.887 18.136 1.00 97.69 198 ASN A N 1
ATOM 1610 C CA . ASN A 1 198 ? -5.760 -8.154 18.899 1.00 97.69 198 ASN A CA 1
ATOM 1611 C C . ASN A 1 198 ? -5.150 -6.907 19.546 1.00 97.69 198 ASN A C 1
ATOM 1613 O O . ASN A 1 198 ? -4.082 -6.967 20.164 1.00 97.69 198 ASN A O 1
ATOM 1617 N N . VAL A 1 199 ? -5.843 -5.783 19.399 1.00 97.38 199 VAL A N 1
ATOM 1618 C CA . VAL A 1 199 ? -5.460 -4.474 19.927 1.00 97.38 199 VAL A CA 1
ATOM 1619 C C . VAL A 1 199 ? -6.684 -3.837 20.572 1.00 97.38 199 VAL A C 1
ATOM 1621 O O . VAL A 1 199 ? -7.785 -3.908 20.032 1.00 97.38 199 VAL A O 1
ATOM 1624 N N . VAL A 1 200 ? -6.480 -3.207 21.726 1.00 96.19 200 VAL A N 1
ATOM 1625 C CA . VAL A 1 200 ? -7.519 -2.459 22.437 1.00 96.19 200 VAL A CA 1
ATOM 1626 C C . VAL A 1 200 ? -7.072 -1.010 22.538 1.00 96.19 200 VAL A C 1
ATOM 1628 O O . VAL A 1 200 ? -5.994 -0.719 23.056 1.00 96.19 200 VAL A O 1
ATOM 1631 N N . TYR A 1 201 ? -7.883 -0.095 22.016 1.00 96.06 201 TYR A N 1
ATOM 1632 C CA . TYR A 1 201 ? -7.603 1.335 22.071 1.00 96.06 201 TYR A CA 1
ATOM 1633 C C . TYR A 1 201 ? -8.339 2.007 23.233 1.00 96.06 201 TYR A C 1
ATOM 1635 O O . TYR A 1 201 ? -9.552 2.151 23.209 1.00 96.06 201 TYR A O 1
ATOM 1643 N N . GLU A 1 202 ? -7.606 2.552 24.202 1.00 91.19 202 GLU A N 1
ATOM 1644 C CA . GLU A 1 202 ? -8.203 3.236 25.370 1.00 91.19 202 GLU A CA 1
ATOM 1645 C C . GLU A 1 202 ? -9.100 4.436 25.017 1.00 91.19 202 GLU A C 1
ATOM 1647 O O . GLU A 1 202 ? -9.996 4.816 25.771 1.00 91.19 202 GLU A O 1
ATOM 1652 N N . THR A 1 203 ? -8.836 5.070 23.874 1.00 91.75 203 THR A N 1
ATOM 1653 C CA . THR A 1 203 ? -9.549 6.262 23.411 1.00 91.75 203 THR A CA 1
ATOM 1654 C C . THR A 1 203 ? -9.888 6.160 21.937 1.00 91.75 203 THR A C 1
ATOM 1656 O O . THR A 1 203 ? -9.117 5.604 21.152 1.00 91.75 203 THR A O 1
ATOM 1659 N N . GLU A 1 204 ? -10.994 6.772 21.528 1.00 93.56 204 GLU A N 1
ATOM 1660 C CA . GLU A 1 204 ? -11.253 7.032 20.115 1.00 93.56 204 GLU A CA 1
ATOM 1661 C C . GLU A 1 204 ? -10.274 8.066 19.521 1.00 93.56 204 GLU A C 1
ATOM 1663 O O . GLU A 1 204 ? -9.476 8.698 20.220 1.00 93.56 204 GLU A O 1
ATOM 1668 N N . GLY A 1 205 ? -10.313 8.228 18.201 1.00 94.75 205 GLY A N 1
ATOM 1669 C CA . GLY A 1 205 ? -9.532 9.215 17.466 1.00 94.75 205 GLY A CA 1
ATOM 1670 C C . GLY A 1 205 ? -8.709 8.616 16.332 1.00 94.75 205 GLY A C 1
ATOM 1671 O O . GLY A 1 205 ? -8.865 7.458 15.943 1.00 94.75 205 GLY A O 1
ATOM 1672 N N . LEU A 1 206 ? -7.828 9.440 15.767 1.00 95.31 206 LEU A N 1
ATOM 1673 C CA . LEU A 1 206 ? -6.932 9.020 14.695 1.00 95.31 206 LEU A CA 1
ATOM 1674 C C . LEU A 1 206 ? -5.746 8.250 15.285 1.00 95.31 206 LEU A C 1
ATOM 1676 O O . LEU A 1 206 ? -4.907 8.830 15.973 1.00 95.31 206 LEU A O 1
ATOM 1680 N N . LYS A 1 207 ? -5.682 6.950 15.010 1.00 95.56 207 LYS A N 1
ATOM 1681 C CA . LYS A 1 207 ? -4.576 6.072 15.393 1.00 95.56 207 LYS A CA 1
ATOM 1682 C C . LYS A 1 207 ? -3.562 6.004 14.262 1.00 95.56 207 LYS A C 1
ATOM 1684 O O . LYS A 1 207 ? -3.936 5.941 13.090 1.00 95.56 207 LYS A O 1
ATOM 1689 N N . GLN A 1 208 ? -2.284 6.052 14.621 1.00 95.75 208 GLN A N 1
ATOM 1690 C CA . GLN A 1 208 ? -1.179 5.874 13.687 1.00 95.75 208 GLN A CA 1
ATOM 1691 C C . GLN A 1 208 ? -0.674 4.443 13.797 1.00 95.75 208 GLN A C 1
ATOM 1693 O O . GLN A 1 208 ? -0.330 3.994 14.884 1.00 95.75 208 GLN A O 1
ATOM 1698 N N . ILE A 1 209 ? -0.641 3.750 12.666 1.00 97.38 209 ILE A N 1
ATOM 1699 C CA . ILE A 1 209 ? -0.140 2.385 12.551 1.00 97.38 209 ILE A CA 1
ATOM 1700 C C . ILE A 1 209 ? 1.168 2.476 11.773 1.00 97.38 209 ILE A C 1
ATOM 1702 O O . ILE A 1 209 ? 1.154 2.819 10.591 1.00 97.38 209 ILE A O 1
ATOM 1706 N N . SER A 1 210 ? 2.294 2.224 12.427 1.00 97.81 210 SER A N 1
ATOM 1707 C CA . SER A 1 210 ? 3.617 2.330 11.809 1.00 97.81 210 SER A CA 1
ATOM 1708 C C . SER A 1 210 ? 4.090 0.956 11.372 1.00 97.81 210 SER A C 1
ATOM 1710 O O . SER A 1 210 ? 4.136 0.033 12.174 1.00 97.81 210 SER A O 1
ATOM 1712 N N . PHE A 1 211 ? 4.448 0.823 10.104 1.00 98.25 211 PHE A N 1
ATOM 1713 C CA . PHE A 1 211 ? 4.945 -0.403 9.499 1.00 98.25 211 PHE A CA 1
ATOM 1714 C C . PHE A 1 211 ? 6.432 -0.259 9.241 1.00 98.25 211 PHE A C 1
ATOM 1716 O O . PHE A 1 211 ? 6.888 0.778 8.756 1.00 98.25 211 PHE A O 1
ATOM 1723 N N . LYS A 1 212 ? 7.171 -1.332 9.490 1.00 98.31 212 LYS A N 1
ATOM 1724 C CA . LYS A 1 212 ? 8.600 -1.411 9.237 1.00 98.31 212 LYS A CA 1
ATOM 1725 C C . LYS A 1 212 ? 8.940 -2.749 8.617 1.00 98.31 212 LYS A C 1
ATOM 1727 O O . LYS A 1 212 ? 8.535 -3.793 9.120 1.00 98.31 212 LYS A O 1
ATOM 1732 N N . ILE A 1 213 ? 9.706 -2.709 7.536 1.00 97.94 213 ILE A N 1
ATOM 1733 C CA . ILE A 1 213 ? 10.284 -3.903 6.926 1.00 97.94 213 ILE A CA 1
ATOM 1734 C C . ILE A 1 213 ? 11.802 -3.821 6.950 1.00 97.94 213 ILE A C 1
ATOM 1736 O O . ILE A 1 213 ? 12.375 -2.770 6.659 1.00 97.94 213 ILE A O 1
ATOM 1740 N N . THR A 1 214 ? 12.438 -4.953 7.234 1.00 98.19 214 THR A N 1
ATOM 1741 C CA . THR A 1 214 ? 13.883 -5.142 7.071 1.00 98.19 214 THR A CA 1
ATOM 1742 C C . THR A 1 214 ? 14.116 -6.100 5.915 1.00 98.19 214 THR A C 1
ATOM 1744 O O . THR A 1 214 ? 13.651 -7.244 5.934 1.00 98.19 214 THR A O 1
ATOM 1747 N N . LEU A 1 215 ? 14.827 -5.632 4.897 1.00 97.19 215 LEU A N 1
ATOM 1748 C CA . LEU A 1 215 ? 15.132 -6.396 3.695 1.00 97.19 215 LEU A CA 1
ATOM 1749 C C . LEU A 1 215 ? 16.366 -7.284 3.895 1.00 97.19 215 LEU A C 1
ATOM 1751 O O . LEU A 1 215 ? 17.162 -7.102 4.816 1.00 97.19 215 LEU A O 1
ATOM 1755 N N . ASN A 1 216 ? 16.554 -8.249 3.000 1.00 95.75 216 ASN A N 1
ATOM 1756 C CA . ASN A 1 216 ? 17.668 -9.197 3.036 1.00 95.75 216 ASN A CA 1
ATOM 1757 C C . ASN A 1 216 ? 19.058 -8.568 2.890 1.00 95.75 216 ASN A C 1
ATOM 1759 O O . ASN A 1 216 ? 20.045 -9.180 3.289 1.00 95.75 216 ASN A O 1
ATOM 1763 N N . ASN A 1 217 ? 19.142 -7.358 2.344 1.00 93.00 217 ASN A N 1
ATOM 1764 C CA . ASN A 1 217 ? 20.371 -6.571 2.279 1.00 93.00 217 ASN A CA 1
ATOM 1765 C C . ASN A 1 217 ? 20.596 -5.681 3.520 1.00 93.00 217 ASN A C 1
ATOM 1767 O O . ASN A 1 217 ? 21.605 -4.984 3.578 1.00 93.00 217 ASN A O 1
ATOM 1771 N N . GLY A 1 218 ? 19.685 -5.708 4.499 1.00 94.38 218 GLY A N 1
ATOM 1772 C CA . GLY A 1 218 ? 19.731 -4.883 5.707 1.00 94.38 218 GLY A CA 1
ATOM 1773 C C . GLY A 1 218 ? 19.041 -3.522 5.583 1.00 94.38 218 GLY A C 1
ATOM 1774 O O . GLY A 1 218 ? 18.984 -2.805 6.580 1.00 94.38 218 GLY A O 1
ATOM 1775 N N . ASP A 1 219 ? 18.498 -3.164 4.412 1.00 95.62 219 ASP A N 1
ATOM 1776 C CA . ASP A 1 219 ? 17.739 -1.920 4.249 1.00 95.62 219 ASP A CA 1
ATOM 1777 C C . ASP A 1 219 ? 16.473 -1.951 5.112 1.00 95.62 219 ASP A C 1
ATOM 1779 O O . ASP A 1 219 ? 15.727 -2.935 5.112 1.00 95.62 219 ASP A O 1
ATOM 1783 N N . ILE A 1 220 ? 16.200 -0.838 5.789 1.00 96.81 220 ILE A N 1
ATOM 1784 C CA . ILE A 1 220 ? 14.985 -0.640 6.579 1.00 96.81 220 ILE A CA 1
ATOM 1785 C C . ILE A 1 220 ? 14.103 0.374 5.858 1.00 96.81 220 ILE A C 1
ATOM 1787 O O . ILE A 1 220 ? 14.560 1.459 5.498 1.00 96.81 220 ILE A O 1
ATOM 1791 N N . ASN A 1 221 ? 12.835 0.020 5.653 1.00 95.88 221 ASN A N 1
ATOM 1792 C CA . ASN A 1 221 ? 11.826 0.941 5.139 1.00 95.88 221 ASN A CA 1
ATOM 1793 C C . ASN A 1 221 ? 10.696 1.059 6.156 1.00 95.88 221 ASN A C 1
ATOM 1795 O O . ASN A 1 221 ? 10.196 0.048 6.649 1.00 95.88 221 ASN A O 1
ATOM 1799 N N . GLU A 1 222 ? 10.291 2.294 6.434 1.00 96.25 222 GLU A N 1
ATOM 1800 C CA . GLU A 1 222 ? 9.225 2.614 7.379 1.00 96.25 222 GLU A CA 1
ATOM 1801 C C . GLU A 1 222 ? 8.151 3.456 6.705 1.00 96.25 222 GLU A C 1
ATOM 1803 O O . GLU A 1 222 ? 8.446 4.317 5.873 1.00 96.25 222 GLU A O 1
ATOM 1808 N N . VAL A 1 223 ? 6.900 3.199 7.069 1.00 96.50 223 VAL A N 1
ATOM 1809 C CA . VAL A 1 223 ? 5.752 3.969 6.604 1.00 96.50 223 VAL A CA 1
ATOM 1810 C C . VAL A 1 223 ? 4.687 4.011 7.688 1.00 96.50 223 VAL A C 1
ATOM 1812 O O . VAL A 1 223 ? 4.528 3.064 8.452 1.00 96.50 223 VAL A O 1
ATOM 1815 N N . VAL A 1 224 ? 3.940 5.107 7.761 1.00 96.56 224 VAL A N 1
ATOM 1816 C CA . VAL A 1 224 ? 2.855 5.269 8.734 1.00 96.56 224 VAL A CA 1
ATOM 1817 C C . VAL A 1 224 ? 1.528 5.268 7.997 1.00 96.56 224 VAL A C 1
ATOM 1819 O O . VAL A 1 224 ? 1.374 6.004 7.028 1.00 96.56 224 VAL A O 1
ATOM 1822 N N . SER A 1 225 ? 0.561 4.492 8.475 1.00 95.88 225 SER A N 1
ATOM 1823 C CA . SER A 1 225 ? -0.847 4.562 8.087 1.00 95.88 225 SER A CA 1
ATOM 1824 C C . SER A 1 225 ? -1.666 5.249 9.171 1.00 95.88 225 SER A C 1
ATOM 1826 O O . SER A 1 225 ? -1.305 5.231 10.346 1.00 95.88 225 SER A O 1
ATOM 1828 N N . SER A 1 226 ? -2.818 5.791 8.796 1.00 93.94 226 SER A N 1
ATOM 1829 C CA . SER A 1 226 ? -3.827 6.262 9.743 1.00 93.94 226 SER A CA 1
ATOM 1830 C C . SER A 1 226 ? -5.077 5.379 9.739 1.00 93.94 226 SER A C 1
ATOM 1832 O O . SER A 1 226 ? -5.450 4.825 8.706 1.00 93.94 226 SER A O 1
ATOM 1834 N N . LEU A 1 227 ? -5.710 5.250 10.904 1.00 94.88 227 LEU A N 1
ATOM 1835 C CA . LEU A 1 227 ? -6.995 4.587 11.107 1.00 94.88 227 LEU A CA 1
ATOM 1836 C C . LEU A 1 227 ? -7.830 5.445 12.056 1.00 94.88 227 LEU A C 1
ATOM 1838 O O . LEU A 1 227 ? -7.396 5.744 13.167 1.00 94.88 227 LEU A O 1
ATOM 1842 N N . LYS A 1 228 ? -9.036 5.843 11.649 1.00 95.88 228 LYS A N 1
ATOM 1843 C CA . LYS A 1 228 ? -9.960 6.514 12.566 1.00 95.88 228 LYS A CA 1
ATOM 1844 C C . LYS A 1 228 ? -10.712 5.462 13.375 1.00 95.88 228 LYS A C 1
ATOM 1846 O O . LYS A 1 228 ? -11.489 4.708 12.802 1.00 95.88 228 LYS A O 1
ATOM 1851 N N . VAL A 1 229 ? -10.513 5.444 14.684 1.00 96.19 229 VAL A N 1
ATOM 1852 C CA . VAL A 1 229 ? -11.280 4.611 15.616 1.00 96.19 229 VAL A CA 1
ATOM 1853 C C . VAL A 1 229 ? -12.343 5.486 16.266 1.00 96.19 229 VAL A C 1
ATOM 1855 O O . VAL A 1 229 ? -12.044 6.606 16.676 1.00 96.19 229 VAL A O 1
ATOM 1858 N N . ILE A 1 230 ? -13.575 5.001 16.324 1.00 94.62 230 ILE A N 1
ATOM 1859 C CA . ILE A 1 230 ? -14.690 5.609 17.057 1.00 94.62 230 ILE A CA 1
ATOM 1860 C C . ILE A 1 230 ? -15.284 4.560 17.985 1.00 94.62 230 ILE A C 1
ATOM 1862 O O . ILE A 1 230 ? -15.202 3.366 17.686 1.00 94.62 230 ILE A O 1
ATOM 1866 N N . TYR A 1 231 ? -15.897 4.991 19.079 1.00 91.31 231 TYR A N 1
ATOM 1867 C CA . TYR A 1 231 ? -16.580 4.051 19.960 1.00 91.31 231 TYR A CA 1
ATOM 1868 C C . TYR A 1 231 ? -17.742 3.335 19.256 1.00 91.31 231 TYR A C 1
ATOM 1870 O O . TYR A 1 231 ? -18.381 3.873 18.345 1.00 91.31 231 TYR A O 1
ATOM 1878 N N . SER A 1 232 ? -17.999 2.095 19.662 1.00 88.94 232 SER A N 1
ATOM 1879 C CA . SER A 1 232 ? -19.207 1.358 19.303 1.00 88.94 232 SER A CA 1
ATOM 1880 C C . SER A 1 232 ? -20.433 1.933 20.004 1.00 88.94 232 SER A C 1
ATOM 1882 O O . SER A 1 232 ? -20.326 2.691 20.962 1.00 88.94 232 SER A O 1
ATOM 1884 N N . ASN A 1 233 ? -21.624 1.567 19.531 1.00 84.75 233 ASN A N 1
ATOM 1885 C CA . ASN A 1 233 ? -22.867 2.045 20.140 1.00 84.75 233 ASN A CA 1
ATOM 1886 C C . ASN A 1 233 ? -23.005 1.519 21.578 1.00 84.75 233 ASN A C 1
ATOM 1888 O O . ASN A 1 233 ? -23.489 2.237 22.444 1.00 84.75 233 ASN A O 1
ATOM 1892 N N . GLU A 1 234 ? -22.519 0.302 21.835 1.00 84.94 234 GLU A N 1
ATOM 1893 C CA . GLU A 1 234 ? -22.438 -0.285 23.176 1.00 84.94 234 GLU A CA 1
ATOM 1894 C C . GLU A 1 234 ? -21.458 0.492 24.064 1.00 84.94 234 GLU A C 1
ATOM 1896 O O . GLU A 1 234 ? -21.826 0.925 25.149 1.00 84.94 234 GLU A O 1
ATOM 1901 N N . GLU A 1 235 ? -20.256 0.791 23.569 1.00 86.75 235 GLU A N 1
ATOM 1902 C CA . GLU A 1 235 ? -19.269 1.586 24.311 1.00 86.75 235 GLU A CA 1
ATOM 1903 C C . GLU A 1 235 ? -19.766 3.011 24.597 1.00 86.75 235 GLU A C 1
ATOM 1905 O O . GLU A 1 235 ? -19.486 3.559 25.663 1.00 86.75 235 GLU A O 1
ATOM 1910 N N . LEU A 1 236 ? -20.504 3.626 23.667 1.00 85.06 236 LEU A N 1
ATOM 1911 C CA . LEU A 1 236 ? -21.122 4.940 23.869 1.00 85.06 236 LEU A CA 1
ATOM 1912 C C . LEU A 1 236 ? -22.232 4.884 24.927 1.00 85.06 236 LEU A C 1
ATOM 1914 O O . LEU A 1 236 ? -22.333 5.792 25.758 1.00 85.06 236 LEU A O 1
ATOM 1918 N N . ASN A 1 237 ? -23.012 3.803 24.957 1.00 81.50 237 ASN A N 1
ATOM 1919 C CA . ASN A 1 237 ? -24.002 3.568 26.003 1.00 81.50 237 ASN A CA 1
ATOM 1920 C C . ASN A 1 237 ? -23.339 3.410 27.376 1.00 81.50 237 ASN A C 1
ATOM 1922 O O . ASN A 1 237 ? -23.689 4.119 28.317 1.00 81.50 237 ASN A O 1
ATOM 1926 N N . GLU A 1 238 ? -22.317 2.564 27.477 1.00 84.88 238 GLU A N 1
ATOM 1927 C CA . GLU A 1 238 ? -21.626 2.292 28.737 1.00 84.88 238 GLU A CA 1
ATOM 1928 C C . GLU A 1 238 ? -20.849 3.502 29.271 1.00 84.88 238 GLU A C 1
ATOM 1930 O O . GLU A 1 238 ? -20.861 3.775 30.473 1.00 84.88 238 GLU A O 1
ATOM 1935 N N . LYS A 1 239 ? -20.155 4.238 28.392 1.00 82.44 239 LYS A N 1
ATOM 1936 C CA . LYS A 1 239 ? -19.285 5.356 28.791 1.00 82.44 239 LYS A CA 1
ATOM 1937 C C . LYS A 1 239 ? -20.045 6.670 28.955 1.00 82.44 239 LYS A C 1
ATOM 1939 O O . LYS A 1 239 ? -19.635 7.495 29.772 1.00 82.44 239 LYS A O 1
ATOM 1944 N N . PHE A 1 240 ? -21.112 6.883 28.182 1.00 80.62 240 PHE A N 1
ATOM 1945 C CA . PHE A 1 240 ? -21.783 8.185 28.080 1.00 80.62 240 PHE A CA 1
ATOM 1946 C C . PHE A 1 240 ? -23.309 8.133 28.232 1.00 80.62 240 PHE A C 1
ATOM 1948 O O . PHE A 1 240 ? -23.942 9.183 28.137 1.00 80.62 240 PHE A O 1
ATOM 1955 N N . ASN A 1 241 ? -23.909 6.964 28.499 1.00 77.50 241 ASN A N 1
ATOM 1956 C CA . ASN A 1 241 ? -25.366 6.776 28.585 1.00 77.50 241 ASN A CA 1
ATOM 1957 C C . ASN A 1 241 ? -26.099 7.243 27.309 1.00 77.50 241 ASN A C 1
ATOM 1959 O O . ASN A 1 241 ? -27.207 7.775 27.372 1.00 77.50 241 ASN A O 1
ATOM 1963 N N . GLN A 1 242 ? -25.450 7.081 26.150 1.00 69.38 242 GLN A N 1
ATOM 1964 C CA . GLN A 1 242 ? -26.020 7.362 24.832 1.00 69.38 242 GLN A CA 1
ATOM 1965 C C . GLN A 1 242 ? -26.629 6.088 24.244 1.00 69.38 242 GLN A C 1
ATOM 1967 O O . GLN A 1 242 ? -25.954 5.068 24.124 1.00 69.38 242 GLN A O 1
ATOM 1972 N N . ASP A 1 243 ? -27.896 6.136 23.847 1.00 74.00 243 ASP A N 1
ATOM 1973 C CA . ASP A 1 243 ? -28.557 5.014 23.182 1.00 74.00 243 ASP A CA 1
ATOM 1974 C C . ASP A 1 243 ? -28.697 5.313 21.690 1.00 74.00 243 ASP A C 1
ATOM 1976 O O . ASP A 1 243 ? -29.422 6.221 21.270 1.00 74.00 243 ASP A O 1
ATOM 1980 N N . ILE A 1 244 ? -27.922 4.581 20.890 1.00 69.94 244 ILE A N 1
ATOM 1981 C CA . ILE A 1 244 ? -27.845 4.765 19.443 1.00 69.94 244 ILE A CA 1
ATOM 1982 C C . ILE A 1 244 ? -28.473 3.557 18.769 1.00 69.94 244 ILE A C 1
ATOM 1984 O O . ILE A 1 244 ? -27.888 2.470 18.697 1.00 69.94 244 ILE A O 1
ATOM 1988 N N . VAL A 1 245 ? -29.657 3.782 18.206 1.00 69.44 245 VAL A N 1
ATOM 1989 C CA . VAL A 1 245 ? -30.434 2.755 17.519 1.00 69.44 245 VAL A CA 1
ATOM 1990 C C . VAL A 1 245 ? -30.148 2.829 16.022 1.00 69.44 245 VAL A C 1
ATOM 1992 O O . VAL A 1 245 ? -30.452 3.816 15.346 1.00 69.44 245 VAL A O 1
ATOM 1995 N N . GLY A 1 246 ? -29.556 1.760 15.490 1.00 64.25 246 GLY A N 1
ATOM 1996 C CA . GLY A 1 246 ? -29.365 1.590 14.054 1.00 64.25 246 GLY A CA 1
ATOM 1997 C C . GLY A 1 246 ? -30.664 1.178 13.361 1.00 64.25 246 GLY A C 1
ATOM 1998 O O . GLY A 1 246 ? -31.425 0.358 13.876 1.00 64.25 246 GLY A O 1
ATOM 1999 N N . PHE A 1 247 ? -30.904 1.695 12.160 1.00 65.44 247 PHE A N 1
ATOM 2000 C CA . PHE A 1 247 ? -32.018 1.278 11.314 1.00 65.44 247 PHE A CA 1
ATOM 2001 C C . PHE A 1 247 ? -31.563 1.082 9.866 1.00 65.44 247 PHE A C 1
ATOM 2003 O O . PHE A 1 247 ? -30.763 1.836 9.314 1.00 65.44 247 PHE A O 1
ATOM 2010 N N . THR A 1 248 ? -32.092 0.052 9.212 1.00 60.56 248 THR A N 1
ATOM 2011 C CA . THR A 1 248 ? -31.924 -0.143 7.769 1.00 60.56 248 THR A CA 1
ATOM 2012 C C . THR A 1 248 ? -33.123 0.435 7.043 1.00 60.56 248 THR A C 1
ATOM 2014 O O . THR A 1 248 ? -34.261 0.086 7.361 1.00 60.56 248 THR A O 1
ATOM 2017 N N . SER A 1 249 ? -32.885 1.269 6.034 1.00 60.06 249 SER A N 1
ATOM 2018 C CA . SER A 1 249 ? -33.960 1.694 5.137 1.00 60.06 249 SER A CA 1
ATOM 2019 C C . SER A 1 249 ? -34.577 0.476 4.438 1.00 60.06 249 SER A C 1
ATOM 2021 O O . SER A 1 249 ? -33.881 -0.389 3.894 1.00 60.06 249 SER A O 1
ATOM 2023 N N . GLY A 1 250 ? -35.906 0.391 4.487 1.00 58.50 250 GLY A N 1
ATOM 2024 C CA . GLY A 1 250 ? -36.676 -0.552 3.690 1.00 58.50 250 GLY A CA 1
ATOM 2025 C C . GLY A 1 250 ? -36.954 0.039 2.312 1.00 58.50 250 GLY A C 1
ATOM 2026 O O . GLY A 1 250 ? -37.294 1.213 2.192 1.00 58.50 250 GLY A O 1
ATOM 2027 N N . THR A 1 251 ? -36.845 -0.773 1.267 1.00 57.34 251 THR A N 1
ATOM 2028 C CA . THR A 1 251 ? -37.491 -0.466 -0.013 1.00 57.34 251 THR A CA 1
ATOM 2029 C C . THR A 1 251 ? -38.947 -0.897 0.105 1.00 57.34 251 THR A C 1
ATOM 2031 O O . THR A 1 251 ? -39.194 -2.026 0.525 1.00 57.34 251 THR A O 1
ATOM 2034 N N . THR A 1 252 ? -39.904 -0.037 -0.239 1.00 57.03 252 THR A N 1
ATOM 2035 C CA . THR A 1 252 ? -41.324 -0.421 -0.261 1.00 57.03 252 THR A CA 1
ATOM 2036 C C . THR A 1 252 ? -41.541 -1.609 -1.196 1.00 57.03 252 THR A C 1
ATOM 2038 O O . THR A 1 252 ? -40.967 -1.630 -2.288 1.00 57.03 252 THR A O 1
ATOM 2041 N N . ASP A 1 253 ? -42.375 -2.567 -0.787 1.00 54.28 253 ASP A N 1
ATOM 2042 C CA . ASP A 1 253 ? -42.846 -3.639 -1.666 1.00 54.28 253 ASP A CA 1
ATOM 2043 C C . ASP A 1 253 ? -43.529 -3.055 -2.922 1.00 54.28 253 ASP A C 1
ATOM 2045 O O . ASP A 1 253 ? -44.025 -1.923 -2.880 1.00 54.28 253 ASP A O 1
ATOM 2049 N N . PRO A 1 254 ? -43.539 -3.782 -4.058 1.00 55.47 254 PRO A N 1
ATOM 2050 C CA . PRO A 1 254 ? -44.083 -3.285 -5.319 1.00 55.47 254 PRO A CA 1
ATOM 2051 C C . PRO A 1 254 ? -45.500 -2.688 -5.186 1.00 55.47 254 PRO A C 1
ATOM 2053 O O . PRO A 1 254 ? -46.311 -3.209 -4.418 1.00 55.47 254 PRO A O 1
ATOM 2056 N N . PRO A 1 255 ? -45.857 -1.671 -5.997 1.00 54.75 255 PRO A N 1
ATOM 2057 C CA . PRO A 1 255 ? -45.117 -1.178 -7.157 1.00 54.75 255 PRO A CA 1
ATOM 2058 C C . PRO A 1 255 ? -44.035 -0.156 -6.791 1.00 54.75 255 PRO A C 1
ATOM 2060 O O . PRO A 1 255 ? -44.292 0.857 -6.144 1.00 54.75 255 PRO A O 1
ATOM 2063 N N . TYR A 1 256 ? -42.817 -0.401 -7.272 1.00 56.91 256 TYR A N 1
ATOM 2064 C CA . TYR A 1 256 ? -41.706 0.526 -7.110 1.00 56.91 256 TYR A CA 1
ATOM 2065 C C . TYR A 1 256 ? -41.935 1.782 -7.962 1.00 56.91 256 TYR A C 1
ATOM 2067 O O . TYR A 1 256 ? -42.041 1.698 -9.186 1.00 56.91 256 TYR A O 1
ATOM 2075 N N . ILE A 1 257 ? -41.972 2.954 -7.331 1.00 55.59 257 ILE A N 1
ATOM 2076 C CA . ILE A 1 257 ? -41.966 4.240 -8.037 1.00 55.59 257 ILE A CA 1
ATOM 2077 C C . ILE A 1 257 ? -40.503 4.546 -8.388 1.00 55.59 257 ILE A C 1
ATOM 2079 O O . ILE A 1 257 ? -39.794 5.176 -7.611 1.00 55.59 257 ILE A O 1
ATOM 2083 N N . GLN A 1 258 ? -40.018 4.012 -9.512 1.00 59.41 258 GLN A N 1
ATOM 2084 C CA . GLN A 1 258 ? -38.622 4.157 -9.950 1.00 59.41 258 GLN A CA 1
ATOM 2085 C C . GLN A 1 258 ? -38.517 5.163 -11.106 1.00 59.41 258 GLN A C 1
ATOM 2087 O O . GLN A 1 258 ? -39.304 5.079 -12.055 1.00 59.41 258 GLN A O 1
ATOM 2092 N N . PRO A 1 259 ? -37.519 6.059 -11.108 1.00 55.84 259 PRO A N 1
ATOM 2093 C CA . PRO A 1 259 ? -36.980 6.624 -12.339 1.00 55.84 259 PRO A CA 1
ATOM 2094 C C . PRO A 1 259 ? -36.360 5.509 -13.204 1.00 55.84 259 PRO A C 1
ATOM 2096 O O . PRO A 1 259 ? -35.800 4.542 -12.689 1.00 55.84 259 PRO A O 1
ATOM 2099 N N . TYR A 1 260 ? -36.467 5.616 -14.530 1.00 48.50 260 TYR A N 1
ATOM 2100 C CA . TYR A 1 260 ? -35.949 4.608 -15.466 1.00 48.50 260 TYR A CA 1
ATOM 2101 C C . TYR A 1 260 ? -34.429 4.403 -15.265 1.00 48.50 260 TYR A C 1
ATOM 2103 O O . TYR A 1 260 ? -33.670 5.356 -15.421 1.00 48.50 260 TYR A O 1
ATOM 2111 N N . ASN A 1 261 ? -34.002 3.163 -14.978 1.00 55.25 261 ASN A N 1
ATOM 2112 C CA . ASN A 1 261 ? -32.615 2.715 -14.724 1.00 55.25 261 ASN A CA 1
ATOM 2113 C C . ASN A 1 261 ? -31.986 3.012 -13.341 1.00 55.25 261 ASN A C 1
ATOM 2115 O O . ASN A 1 261 ? -30.763 2.933 -13.224 1.00 55.25 261 ASN A O 1
ATOM 2119 N N . GLU A 1 262 ? -32.760 3.276 -12.285 1.00 56.75 262 GLU A N 1
ATOM 2120 C CA . GLU A 1 262 ? -32.217 3.373 -10.916 1.00 56.75 262 GLU A CA 1
ATOM 2121 C C . GLU A 1 262 ? -32.657 2.196 -10.031 1.00 56.75 262 GLU A C 1
ATOM 2123 O O . GLU A 1 262 ? -33.847 1.921 -9.878 1.00 56.75 262 GLU A O 1
ATOM 2128 N N . TYR A 1 263 ? -31.687 1.502 -9.424 1.00 60.41 263 TYR A N 1
ATOM 2129 C CA . TYR A 1 263 ? -31.945 0.447 -8.440 1.00 60.41 263 TYR A CA 1
ATOM 2130 C C . TYR A 1 263 ? -31.928 1.043 -7.027 1.00 60.41 263 TYR A C 1
ATOM 2132 O O . TYR A 1 263 ? -30.937 1.681 -6.659 1.00 60.41 263 TYR A O 1
ATOM 2140 N N . PRO A 1 264 ? -32.967 0.829 -6.201 1.00 58.22 264 PRO A N 1
ATOM 2141 C CA . PRO A 1 264 ? -32.940 1.286 -4.822 1.00 58.22 264 PRO A CA 1
ATOM 2142 C C . PRO A 1 264 ? -31.880 0.500 -4.040 1.00 58.22 264 PRO A C 1
ATOM 2144 O O . PRO A 1 264 ? -31.880 -0.731 -4.029 1.00 58.22 264 PRO A O 1
ATOM 2147 N N . PHE A 1 265 ? -30.973 1.213 -3.378 1.00 57.38 265 PHE A N 1
ATOM 2148 C CA . PHE A 1 265 ? -29.991 0.622 -2.476 1.00 57.38 265 PHE A CA 1
ATOM 2149 C C . PHE A 1 265 ? -30.477 0.760 -1.033 1.00 57.38 265 PHE A C 1
ATOM 2151 O O . PHE A 1 265 ? -31.006 1.797 -0.636 1.00 57.38 265 PHE A O 1
ATOM 2158 N N . LYS A 1 266 ? -30.304 -0.295 -0.231 1.00 60.22 266 LYS A N 1
ATOM 2159 C CA . LYS A 1 266 ? -30.563 -0.228 1.209 1.00 60.22 266 LYS A CA 1
ATOM 2160 C C . LYS A 1 266 ? -29.472 0.627 1.850 1.00 60.22 266 LYS A C 1
ATOM 2162 O O . LYS A 1 266 ? -28.317 0.218 1.903 1.00 60.22 266 LYS A O 1
ATOM 2167 N N . GLY A 1 267 ? -29.840 1.812 2.316 1.00 53.94 267 GLY A N 1
ATOM 2168 C CA . GLY A 1 267 ? -29.017 2.615 3.215 1.00 53.94 267 GLY A CA 1
ATOM 2169 C C . GLY A 1 267 ? -29.149 2.136 4.661 1.00 53.94 267 GLY A C 1
ATOM 2170 O O . GLY A 1 267 ? -30.209 1.641 5.061 1.00 53.94 267 GLY A O 1
ATOM 2171 N N . TRP A 1 268 ? -28.084 2.306 5.436 1.00 58.22 268 TRP A N 1
ATOM 2172 C CA . TRP A 1 268 ? -28.080 2.162 6.890 1.00 58.22 268 TRP A CA 1
ATOM 2173 C C . TRP A 1 268 ? -27.976 3.552 7.521 1.00 58.22 268 TRP A C 1
ATOM 2175 O O . TRP A 1 268 ? -27.226 4.394 7.024 1.00 58.22 268 TRP A O 1
ATOM 2185 N N . GLY A 1 269 ? -28.761 3.798 8.564 1.00 63.25 269 GLY A N 1
ATOM 2186 C CA . GLY A 1 269 ? -28.773 5.045 9.318 1.00 63.25 269 GLY A CA 1
ATOM 2187 C C . GLY A 1 269 ? -28.733 4.782 10.819 1.00 63.25 269 GLY A C 1
ATOM 2188 O O . GLY A 1 269 ? -29.025 3.677 11.276 1.00 63.25 269 GLY A O 1
ATOM 2189 N N . GLU A 1 270 ? -28.380 5.812 11.578 1.00 70.75 270 GLU A N 1
ATOM 2190 C CA . GLU A 1 270 ? -28.383 5.802 13.040 1.00 70.75 270 GLU A CA 1
ATOM 2191 C C . GLU A 1 270 ? -29.238 6.963 13.545 1.00 70.75 270 GLU A C 1
ATOM 2193 O O . GLU A 1 270 ? -29.266 8.034 12.932 1.00 70.75 270 GLU A O 1
ATOM 2198 N N . MET A 1 271 ? -29.940 6.744 14.653 1.00 70.94 271 MET A N 1
ATOM 2199 C CA . MET A 1 271 ? -30.601 7.796 15.416 1.00 70.94 271 MET A CA 1
ATOM 2200 C C . MET A 1 271 ? -30.089 7.745 16.852 1.00 70.94 271 MET A C 1
ATOM 2202 O O . MET A 1 271 ? -30.068 6.680 17.468 1.00 70.94 271 MET A O 1
ATOM 2206 N N . GLU A 1 272 ? -29.671 8.899 17.361 1.00 67.50 272 GLU A N 1
ATOM 2207 C CA . GLU A 1 272 ? -29.255 9.076 18.749 1.00 67.50 272 GLU A CA 1
ATOM 2208 C C . GLU A 1 272 ? -30.459 9.532 19.573 1.00 67.50 272 GLU A C 1
ATOM 2210 O O . GLU A 1 272 ? -31.149 10.487 19.200 1.00 67.50 272 GLU A O 1
ATOM 2215 N N . ILE A 1 273 ? -30.727 8.831 20.673 1.00 68.12 273 ILE A N 1
ATOM 2216 C CA . ILE A 1 273 ? -31.793 9.170 21.610 1.00 68.12 273 ILE A CA 1
ATOM 2217 C C . ILE A 1 273 ? -31.148 9.709 22.886 1.00 68.12 273 ILE A C 1
ATOM 2219 O O . ILE A 1 273 ? -30.380 9.018 23.555 1.00 68.12 273 ILE A O 1
ATOM 2223 N N . PHE A 1 274 ? -31.489 10.950 23.231 1.00 64.88 274 PHE A N 1
ATOM 2224 C CA . PHE A 1 274 ? -31.111 11.562 24.500 1.00 64.88 274 PHE A CA 1
ATOM 2225 C C . PHE A 1 274 ? -32.260 11.390 25.493 1.00 64.88 274 PHE A C 1
ATOM 2227 O O . PHE A 1 274 ? -33.326 11.975 25.304 1.00 64.88 274 PHE A O 1
ATOM 2234 N N . TYR A 1 275 ? -32.048 10.603 26.546 1.00 63.12 275 TYR A N 1
ATOM 2235 C CA . TYR A 1 275 ? -33.014 10.480 27.638 1.00 63.12 275 TYR A CA 1
ATOM 2236 C C . TYR A 1 275 ? -32.979 11.710 28.559 1.00 63.12 275 TYR A C 1
ATOM 2238 O O . TYR A 1 275 ? -31.941 12.366 28.705 1.00 63.12 275 TYR A O 1
ATOM 2246 N N . SER A 1 276 ? -34.102 12.015 29.218 1.00 64.81 276 SER A N 1
ATOM 2247 C CA . SER A 1 276 ? -34.129 12.983 30.321 1.00 64.81 276 SER A CA 1
ATOM 2248 C C . SER A 1 276 ? -33.364 12.458 31.547 1.00 64.81 276 SER A C 1
ATOM 2250 O O . SER A 1 276 ? -32.966 11.296 31.610 1.00 64.81 276 SER A O 1
ATOM 2252 N N . ALA A 1 277 ? -33.123 13.320 32.544 1.00 68.25 277 ALA A N 1
ATOM 2253 C CA . ALA A 1 277 ? -32.290 13.012 33.719 1.00 68.25 277 ALA A CA 1
ATOM 2254 C C . ALA A 1 277 ? -32.778 11.820 34.577 1.00 68.25 277 ALA A C 1
ATOM 2256 O O . ALA A 1 277 ? -32.054 11.350 35.452 1.00 68.25 277 ALA A O 1
ATOM 2257 N N . ASP A 1 278 ? -34.000 11.351 34.345 1.00 74.56 278 ASP A N 1
ATOM 2258 C CA . ASP A 1 278 ? -34.636 10.184 34.954 1.00 74.56 278 ASP A CA 1
ATOM 2259 C C . ASP A 1 278 ? -34.587 8.917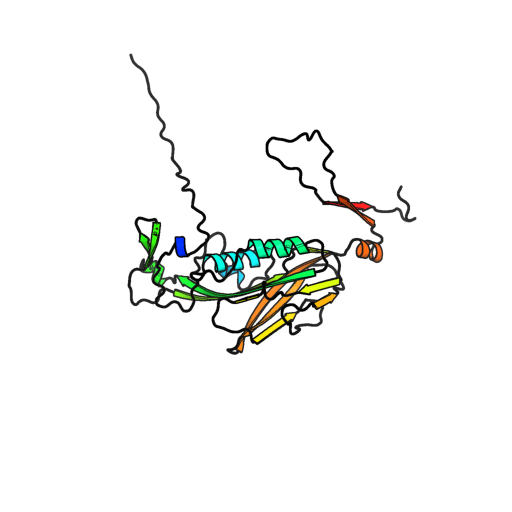 34.074 1.00 74.56 278 ASP A C 1
ATOM 2261 O O . ASP A 1 278 ? -35.185 7.907 34.441 1.00 74.56 278 ASP A O 1
ATOM 2265 N N . ASN A 1 279 ? -33.848 8.937 32.955 1.00 58.91 279 ASN A N 1
ATOM 2266 C CA . ASN A 1 279 ? -33.755 7.850 31.969 1.00 58.91 279 ASN A CA 1
ATOM 2267 C C . ASN A 1 279 ? -35.104 7.488 31.302 1.00 58.91 279 ASN A C 1
ATOM 2269 O O . ASN A 1 279 ? -35.325 6.338 30.918 1.00 58.91 279 ASN A O 1
ATOM 2273 N N . ILE A 1 280 ? -36.015 8.457 31.150 1.00 65.69 280 ILE A N 1
ATOM 2274 C CA . ILE A 1 280 ? -37.290 8.297 30.431 1.00 65.69 280 ILE A CA 1
ATOM 2275 C C . ILE A 1 280 ? -37.234 9.060 29.092 1.00 65.69 280 ILE A C 1
ATOM 2277 O O . ILE A 1 280 ? -36.514 10.045 28.944 1.00 65.69 280 ILE A O 1
ATOM 2281 N N . LEU A 1 281 ? -37.934 8.546 28.077 1.00 58.44 281 LEU A N 1
ATOM 2282 C CA . LEU A 1 281 ? -38.193 9.230 26.804 1.00 58.44 281 LEU A CA 1
ATOM 2283 C C . LEU A 1 281 ? -39.451 10.101 26.998 1.00 58.44 281 LEU A C 1
ATOM 2285 O O . LEU A 1 281 ? -40.532 9.534 27.177 1.00 58.44 281 LEU A O 1
ATOM 2289 N N . ASP A 1 282 ? -39.304 11.429 27.003 1.00 58.00 282 ASP A N 1
ATOM 2290 C CA . ASP A 1 282 ? -40.407 12.420 27.015 1.00 58.00 282 ASP A CA 1
ATOM 2291 C C . ASP A 1 282 ? -40.649 12.988 25.604 1.00 58.00 282 ASP A C 1
ATOM 2293 O O . ASP A 1 282 ? -39.648 13.326 24.924 1.00 58.00 282 ASP A O 1
#

Sequence (282 aa):
MKKTNLLFIKYLIIFSTFGYSQNINDIFPDFDKSGMHSDILYSPSSISNINDLKNKTHDLYSFYQVYKSIAFSDFQQRLGNLDIIKDVAMTQLLSTNIPLALIYSEYETFNDVAKNNQLIYKNSDNKFQRIQSNLDIFEHHQIFSAAALKPIQRGSEVTFNLATTLFFNTSNKTVNLLEIDFGDGVGYRTIQLDEDYNVVYETEGLKQISFKITLNNGDINEVVSSLKVIYSNEELNEKFNQDIVGFTSGTTDPPYIQPYNEYPFKGWGEMEIFYSADNILD

Foldseek 3Di:
DDDDDDDDDDDPPPPPPPPPQQAVCVQAPPADCPQPPAQFEADADPVDGLVVVQADADELVNVLSVLSRRCRRGPVNPRDDCVVLLVVLVVCAQPLEWEKAKEKDKYKYFDVVCVVVVQWDADPVRHIYGHDDPDNGIDIDIGIDMYGSYQEAEAQKHKYAYAPSRYYYRHPWAFPWKWKDFQQPPDIDTDDHGDIDIGGHPDFAKGKMKIWTQIPVRDIGIHIYIYGYDYHQVRCCVVPVKHKDKDKDDQDDDPHPDDPPDDDDIDIDIDIDDADPVRDRD

Radius of gyration: 26.01 Å; chains: 1; bounding box: 69×54×90 Å